Protein AF-A0A1B8FJ58-F1 (afdb_monomer)

Solvent-accessible surface area (backbone atoms only — not comparable to full-atom values): 12664 Å² total; per-residue (Å²): 122,71,49,75,50,71,27,61,63,2,31,26,41,34,39,29,69,43,98,87,72,47,76,48,73,50,77,47,78,44,74,66,89,90,60,58,64,62,56,53,52,49,53,58,21,51,76,58,39,68,69,37,33,51,50,51,53,41,61,72,46,57,89,54,52,94,64,42,70,62,52,46,58,52,52,72,77,45,90,79,76,81,88,80,83,86,53,64,43,82,61,99,62,52,64,58,93,92,46,73,49,58,27,59,81,31,52,22,27,39,90,60,75,44,42,66,59,48,26,52,52,40,52,51,41,39,55,36,26,36,58,76,29,67,96,36,63,68,59,6,53,51,47,26,48,67,65,44,50,64,54,50,65,58,55,53,61,71,62,72,64,57,52,56,70,62,28,26,56,39,68,66,51,46,51,53,51,52,50,51,51,52,49,46,63,72,64,41,51,62,61,52,46,45,74,76,41,42,74,76,73,63,66,68,84,68,76,84,73,81,88,65,90,75,88,128

Sequence (216 aa):
MGHAYSAVGGRFIAAGSDPSGLTRVVLMGLNPPGDHSASVSFCDAMKKGDDGLKQFVASHYEGAGWKTGEIMGRMFDSTDFYANEIVQVKTPSLCNGRFILVGDAGYAAGFTGAGTTLAITGAYLLAGEINKHAGDLEAGIRGYEEQMRPMISKLQKAPPLIRTILAPQTAWGLWVRNRIFAFVAWSRILEFAQKHFASAFASSDKFGLPEYEWVA

Nearest PDB structures (foldseek):
  5tuk-assembly1_A  TM=7.352E-01  e=3.591E-09  uncultured bacterium
  5tuk-assembly2_B  TM=7.567E-01  e=1.600E-08  uncultured bacterium
  5tul-assembly1_A  TM=7.234E-01  e=7.125E-08  uncultured bacterium
  6n04-assembly2_B  TM=6.622E-01  e=2.560E-04  Streptomyces sp. LC-6-2
  8h0m-assembly1_A  TM=5.040E-01  e=1.105E-02  Duganella sp. ZLP-XI

pLDDT: mean 85.62, std 11.33, range [41.62, 96.25]

Secondary structure (DSSP, 8-state):
--EEEEETTTEEEEEEE-TTSPEEEEEEE-PPTT--HHHHHHHHHHTTHHHHHHHHHHHHTTT--TTHHHHHHHHHH-SS-----------S-SEETTEE--THHHH--GGGS-HHHHHHHHHHHHHHHHHHTTT-HHHHHHHHHHHHHHHHHHHT---HHHHHHH--SSHHHHHHHHHHHHHHHHHTHHHHHHHHHHHHH-------PPP-----

Structure (mmCIF, N/CA/C/O backbone):
data_AF-A0A1B8FJ58-F1
#
_entry.id   AF-A0A1B8FJ58-F1
#
loop_
_atom_site.group_PDB
_atom_site.id
_atom_site.type_symbol
_atom_site.label_atom_id
_atom_site.label_alt_id
_atom_site.label_comp_id
_atom_site.label_asym_id
_atom_site.label_entity_id
_atom_site.label_seq_id
_atom_site.pdbx_PDB_ins_code
_atom_site.Cartn_x
_atom_site.Cartn_y
_atom_site.Cartn_z
_atom_site.occupancy
_atom_site.B_iso_or_equiv
_atom_site.auth_seq_id
_atom_site.auth_comp_id
_atom_site.auth_asym_id
_atom_site.auth_atom_id
_atom_site.pdbx_PDB_model_num
ATOM 1 N N . MET A 1 1 ? -25.218 0.911 3.270 1.00 59.19 1 MET A N 1
ATOM 2 C CA . MET A 1 1 ? -24.596 2.200 3.657 1.00 59.19 1 MET A CA 1
ATOM 3 C C . MET A 1 1 ? -23.319 1.878 4.421 1.00 59.19 1 MET A C 1
ATOM 5 O O . MET A 1 1 ? -23.366 0.980 5.250 1.00 59.19 1 MET A O 1
ATOM 9 N N . GLY A 1 2 ? -22.187 2.504 4.091 1.00 83.25 2 GLY A N 1
ATOM 10 C CA . GLY A 1 2 ? -20.919 2.266 4.791 1.00 83.25 2 GLY A CA 1
ATOM 11 C C . GLY A 1 2 ? -20.811 3.115 6.059 1.00 83.25 2 GLY A C 1
ATOM 12 O O . GLY A 1 2 ? -21.247 4.264 6.066 1.00 83.25 2 GLY A O 1
ATOM 13 N N . HIS A 1 3 ? -20.230 2.559 7.118 1.00 89.19 3 HIS A N 1
ATOM 14 C CA . HIS A 1 3 ? -19.946 3.252 8.373 1.00 89.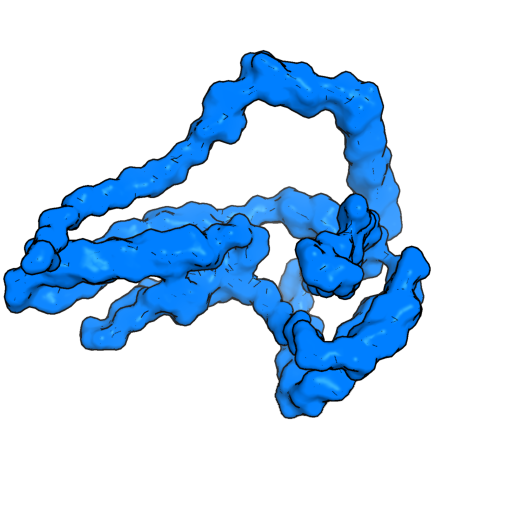19 3 HIS A CA 1
ATOM 15 C C . HIS A 1 3 ? -18.442 3.271 8.621 1.00 89.19 3 HIS A C 1
ATOM 17 O O . HIS A 1 3 ? -17.775 2.265 8.400 1.00 89.19 3 HIS A O 1
ATOM 23 N N . ALA A 1 4 ? -17.919 4.396 9.103 1.00 90.25 4 ALA A N 1
ATOM 24 C CA . ALA A 1 4 ? -16.518 4.545 9.473 1.00 90.25 4 ALA A CA 1
ATOM 25 C C . ALA A 1 4 ? -16.391 5.071 10.905 1.00 90.25 4 ALA A C 1
ATOM 27 O O . ALA A 1 4 ? -17.213 5.864 11.368 1.00 90.25 4 ALA A O 1
ATOM 28 N N . TYR A 1 5 ? -15.347 4.631 11.594 1.00 90.81 5 TYR A N 1
ATOM 29 C CA . TYR A 1 5 ? -15.051 4.955 12.975 1.00 90.81 5 TYR A CA 1
ATOM 30 C C . TYR A 1 5 ? -13.541 5.137 13.149 1.00 90.81 5 TYR A C 1
ATOM 32 O O . TYR A 1 5 ? -12.740 4.379 12.606 1.00 90.81 5 TYR A O 1
ATOM 40 N N . SER A 1 6 ? -13.142 6.163 13.899 1.00 91.25 6 SER A N 1
ATOM 41 C CA . SER A 1 6 ? -11.740 6.396 14.252 1.00 91.25 6 SER A CA 1
ATOM 42 C C . SER A 1 6 ? -11.596 6.384 15.766 1.00 91.25 6 SER A C 1
ATOM 44 O O . SER A 1 6 ? -12.344 7.078 16.457 1.00 91.25 6 SER A O 1
ATOM 46 N N . ALA A 1 7 ? -10.609 5.644 16.254 1.00 90.94 7 ALA A N 1
ATOM 47 C CA . ALA A 1 7 ? -10.230 5.565 17.653 1.00 90.94 7 ALA A CA 1
ATOM 48 C C . ALA A 1 7 ? -8.832 6.155 17.874 1.00 90.94 7 ALA A C 1
ATOM 50 O O . ALA A 1 7 ? -8.039 6.320 16.944 1.00 90.94 7 ALA A O 1
ATOM 51 N N . VAL A 1 8 ? -8.532 6.478 19.134 1.00 89.19 8 VAL A N 1
ATOM 52 C CA . VAL A 1 8 ? -7.201 6.945 19.552 1.00 89.19 8 VAL A CA 1
ATOM 53 C C . VAL A 1 8 ? -6.125 5.903 19.240 1.00 89.19 8 VAL A C 1
ATOM 55 O O . VAL A 1 8 ? -6.423 4.708 19.151 1.00 89.19 8 VAL A O 1
ATOM 58 N N . GLY A 1 9 ? -4.877 6.354 19.103 1.00 87.44 9 GLY A N 1
ATOM 59 C CA . GLY A 1 9 ? -3.758 5.510 18.670 1.00 87.44 9 GLY A CA 1
ATOM 60 C C . GLY A 1 9 ? -3.750 5.236 17.165 1.00 87.44 9 GLY A C 1
ATOM 61 O O . GLY A 1 9 ? -3.215 4.225 16.733 1.00 87.44 9 GLY A O 1
ATOM 62 N N . GLY A 1 10 ? -4.399 6.095 16.369 1.00 88.12 10 GLY A N 1
ATOM 63 C CA . GLY A 1 10 ? -4.351 6.011 14.912 1.00 88.12 10 GLY A CA 1
ATOM 64 C C . GLY A 1 10 ? -5.090 4.818 14.311 1.00 88.12 10 GLY A C 1
ATOM 65 O O . GLY A 1 10 ? -4.708 4.330 13.250 1.00 88.12 10 GLY A O 1
ATOM 66 N N . ARG A 1 11 ? -6.141 4.352 14.990 1.00 92.00 11 ARG A N 1
ATOM 67 C CA . ARG A 1 11 ? -6.931 3.186 14.592 1.00 92.00 11 ARG A CA 1
ATOM 68 C C . ARG A 1 11 ? -8.160 3.630 13.817 1.00 92.00 11 ARG A C 1
ATOM 70 O O . ARG A 1 11 ? -8.978 4.400 14.322 1.00 92.00 11 ARG A O 1
ATOM 77 N N . PHE A 1 12 ? -8.304 3.133 12.600 1.00 91.94 12 PHE A N 1
ATOM 78 C CA . PHE A 1 12 ? -9.434 3.411 11.729 1.00 91.94 12 PHE A CA 1
ATOM 79 C C . PHE A 1 12 ? -10.129 2.112 11.336 1.00 91.94 12 PHE A C 1
ATOM 81 O O . PHE A 1 12 ? -9.485 1.117 11.012 1.00 91.94 12 PHE A O 1
ATOM 88 N N . ILE A 1 13 ? -11.458 2.139 11.365 1.00 93.44 13 ILE A N 1
ATOM 89 C CA . ILE A 1 13 ? -12.310 0.998 11.061 1.00 93.44 13 ILE A CA 1
ATOM 90 C C . ILE A 1 13 ? -13.423 1.479 10.140 1.00 93.44 13 ILE A C 1
ATOM 92 O O . ILE A 1 13 ? -14.104 2.453 10.454 1.00 93.44 13 ILE A O 1
ATOM 96 N N . ALA A 1 14 ? -13.651 0.786 9.032 1.00 92.44 14 ALA A N 1
ATOM 97 C CA . ALA A 1 14 ? -14.823 0.992 8.195 1.00 92.44 14 ALA A CA 1
ATOM 98 C C . ALA A 1 14 ? -15.507 -0.338 7.899 1.00 92.44 14 ALA A C 1
ATOM 100 O O . ALA A 1 14 ? -14.831 -1.327 7.650 1.00 92.44 14 ALA A O 1
ATOM 101 N N . ALA A 1 15 ? -16.836 -0.361 7.902 1.00 93.06 15 ALA A N 1
ATOM 102 C CA . ALA A 1 15 ? -17.621 -1.516 7.487 1.00 93.06 15 ALA A CA 1
ATOM 103 C C . ALA A 1 15 ? -18.670 -1.103 6.456 1.00 93.06 15 ALA A C 1
ATOM 105 O O . ALA A 1 15 ? -19.313 -0.060 6.593 1.00 93.06 15 ALA A O 1
ATOM 106 N N . GLY A 1 16 ? -18.870 -1.929 5.437 1.00 91.69 16 GLY A N 1
ATOM 107 C CA . GLY A 1 16 ? -19.857 -1.690 4.393 1.00 91.69 16 GLY A CA 1
ATOM 108 C C . GLY A 1 16 ? -20.339 -2.984 3.757 1.00 91.69 16 GLY A C 1
ATOM 109 O O . GLY A 1 16 ? -19.684 -4.019 3.849 1.00 91.69 16 GLY A O 1
ATOM 110 N N . SER A 1 17 ? -21.505 -2.919 3.124 1.00 88.81 17 SER A N 1
ATOM 111 C CA . SER A 1 17 ? -22.060 -4.042 2.371 1.00 88.81 17 SER A CA 1
ATOM 112 C C . SER A 1 17 ? -21.370 -4.162 1.015 1.00 88.81 17 SER A C 1
ATOM 114 O O . SER A 1 17 ? -21.244 -3.175 0.292 1.00 88.81 17 SER A O 1
ATOM 116 N N . ASP A 1 18 ? -20.957 -5.374 0.681 1.00 84.38 18 ASP A N 1
ATOM 117 C CA . ASP A 1 18 ? -20.500 -5.782 -0.641 1.00 84.38 18 ASP A CA 1
ATOM 118 C C . ASP A 1 18 ? -21.706 -6.083 -1.551 1.00 84.38 18 ASP A C 1
ATOM 120 O O . ASP A 1 18 ? -22.759 -6.476 -1.037 1.00 84.38 18 ASP A O 1
ATOM 124 N N . PRO A 1 19 ? -21.592 -5.981 -2.890 1.00 83.50 19 PRO A N 1
ATOM 125 C CA . PRO A 1 19 ? -22.666 -6.380 -3.806 1.00 83.50 19 PRO A CA 1
ATOM 126 C C . PRO A 1 19 ? -23.089 -7.852 -3.674 1.00 83.50 19 PRO A C 1
ATOM 128 O O . PRO A 1 19 ? -24.205 -8.199 -4.043 1.00 83.50 19 PRO A O 1
ATOM 131 N N . SER A 1 20 ? -22.226 -8.705 -3.113 1.00 85.25 20 SER A N 1
ATOM 132 C CA . SER A 1 20 ? -22.524 -10.104 -2.777 1.00 85.25 20 SER A CA 1
ATOM 133 C C . SER A 1 20 ? -23.417 -10.280 -1.535 1.00 85.25 20 SER A C 1
ATOM 135 O O . SER A 1 20 ? -23.805 -11.399 -1.213 1.00 85.25 20 SER A O 1
ATOM 137 N N . GLY A 1 21 ? -23.737 -9.198 -0.815 1.00 83.38 21 GLY A N 1
ATOM 138 C CA . GLY A 1 21 ? -24.499 -9.226 0.437 1.00 83.38 21 GLY A CA 1
ATOM 139 C C . GLY A 1 21 ? -23.648 -9.445 1.694 1.00 83.38 21 GLY A C 1
ATOM 140 O O . GLY A 1 21 ? -24.168 -9.347 2.806 1.00 83.38 21 GLY A O 1
ATOM 141 N N . LEU A 1 22 ? -22.342 -9.688 1.547 1.00 86.06 22 LEU A N 1
ATOM 142 C CA . LEU A 1 22 ? -21.407 -9.799 2.669 1.00 86.06 22 LEU A CA 1
ATOM 143 C C . LEU A 1 22 ? -21.066 -8.425 3.259 1.00 86.06 22 LEU A C 1
ATOM 145 O O . LEU A 1 22 ? -21.167 -7.393 2.599 1.00 86.06 22 LEU A O 1
ATOM 149 N N . THR A 1 23 ? -20.641 -8.398 4.522 1.00 90.12 23 THR A N 1
ATOM 150 C CA . THR A 1 23 ? -20.086 -7.184 5.137 1.00 90.12 23 THR A CA 1
ATOM 151 C C . THR A 1 23 ? -18.573 -7.215 5.008 1.00 90.12 23 THR A C 1
ATOM 153 O O . THR A 1 23 ? -17.932 -8.091 5.579 1.00 90.12 23 THR A O 1
ATOM 156 N N . ARG A 1 24 ? -18.001 -6.244 4.295 1.00 92.56 24 ARG A N 1
ATOM 157 C CA . ARG A 1 24 ? -16.553 -6.037 4.253 1.00 92.56 24 ARG A CA 1
ATOM 158 C C . ARG A 1 24 ? -16.144 -5.055 5.324 1.00 92.56 24 ARG A C 1
ATOM 160 O O . ARG A 1 24 ? -16.804 -4.032 5.525 1.00 92.56 24 ARG A O 1
ATOM 167 N N . VAL A 1 25 ? -15.031 -5.362 5.974 1.00 93.81 25 VAL A N 1
ATOM 168 C CA . VAL A 1 25 ? -14.427 -4.502 6.979 1.00 93.81 25 VAL A CA 1
ATOM 169 C C . VAL A 1 25 ? -13.023 -4.132 6.536 1.00 93.81 25 VAL A C 1
ATOM 171 O O . VAL A 1 25 ? -12.247 -4.986 6.124 1.00 93.81 25 VAL A O 1
ATOM 174 N N . VAL A 1 26 ? -12.704 -2.848 6.636 1.00 93.62 26 VAL A N 1
ATOM 175 C CA . VAL A 1 26 ? -11.361 -2.315 6.439 1.00 93.62 26 VAL A CA 1
ATOM 176 C C . VAL A 1 26 ? -10.851 -1.829 7.785 1.00 93.62 26 VAL A C 1
ATOM 178 O O . VAL A 1 26 ? -11.495 -1.009 8.443 1.00 93.62 26 VAL A O 1
ATOM 181 N N . LEU A 1 27 ? -9.687 -2.335 8.173 1.00 93.38 27 LEU A N 1
ATOM 182 C CA . LEU A 1 27 ? -8.941 -1.913 9.350 1.00 93.38 27 LEU A CA 1
ATOM 183 C C . LEU A 1 27 ? -7.667 -1.225 8.885 1.00 93.38 27 LEU A C 1
ATOM 185 O O . LEU A 1 27 ? -6.996 -1.693 7.968 1.00 93.38 27 LEU A O 1
ATOM 189 N N . MET A 1 28 ? -7.323 -0.114 9.518 1.00 91.06 28 MET A N 1
ATOM 190 C CA . MET A 1 28 ? -6.130 0.647 9.186 1.00 91.06 28 MET A CA 1
ATOM 191 C C . MET A 1 28 ? -5.513 1.233 10.452 1.00 91.06 28 MET A C 1
ATOM 193 O O . MET A 1 28 ? -6.115 2.075 11.117 1.00 91.06 28 MET A O 1
ATOM 197 N N . GLY A 1 29 ? -4.314 0.757 10.782 1.00 89.38 29 GLY A N 1
ATOM 198 C CA . GLY A 1 29 ? -3.496 1.274 11.875 1.00 89.38 29 GLY A CA 1
ATOM 199 C C . GLY A 1 29 ? -2.399 2.178 11.325 1.00 89.38 29 GLY A C 1
ATOM 200 O O . GLY A 1 29 ? -1.659 1.788 10.424 1.00 89.38 29 GLY A O 1
ATOM 201 N N . LEU A 1 30 ? -2.300 3.394 11.850 1.00 85.81 30 LEU A N 1
ATOM 202 C CA . LEU A 1 30 ? -1.256 4.354 11.502 1.00 85.81 30 LEU A CA 1
ATOM 203 C C . LEU A 1 30 ? -0.479 4.703 12.768 1.00 85.81 30 LEU A C 1
ATOM 205 O O . LEU A 1 30 ? -1.002 5.363 13.664 1.00 85.81 30 LEU A O 1
ATOM 209 N N . ASN A 1 31 ? 0.776 4.268 12.815 1.00 82.75 31 ASN A N 1
ATOM 210 C CA . ASN A 1 31 ? 1.665 4.528 13.941 1.00 82.75 31 ASN A CA 1
ATOM 211 C C . ASN A 1 31 ? 2.273 5.941 13.864 1.00 82.75 31 ASN A C 1
ATOM 213 O O . ASN A 1 31 ? 2.326 6.539 12.778 1.00 82.75 31 ASN A O 1
ATOM 217 N N . PRO A 1 32 ? 2.743 6.492 14.997 1.00 77.06 32 PRO A N 1
ATOM 218 C CA . PRO A 1 32 ? 3.474 7.750 15.012 1.00 77.06 32 PRO A CA 1
ATOM 219 C C . PRO A 1 32 ? 4.691 7.731 14.067 1.00 77.06 32 PRO A C 1
ATOM 221 O O . PRO A 1 32 ? 5.337 6.694 13.900 1.00 77.06 32 PRO A O 1
ATOM 224 N N . PRO A 1 33 ? 5.050 8.872 13.452 1.00 70.81 33 PRO A N 1
ATOM 225 C CA . PRO A 1 33 ? 6.241 8.956 12.614 1.00 70.81 33 PRO A CA 1
ATOM 226 C C . PRO A 1 33 ? 7.504 8.534 13.375 1.00 70.81 33 PRO A C 1
ATOM 228 O O . PRO A 1 33 ? 7.721 8.972 14.501 1.00 70.81 33 PRO A O 1
ATOM 231 N N . GLY A 1 34 ? 8.356 7.729 12.737 1.00 70.69 34 GLY A N 1
ATOM 232 C CA . GLY A 1 34 ? 9.635 7.286 13.304 1.00 70.69 34 GLY A CA 1
ATOM 233 C C . GLY A 1 34 ? 9.552 6.029 14.173 1.00 70.69 34 GLY A C 1
ATOM 234 O O . GLY A 1 34 ? 10.592 5.430 14.447 1.00 70.69 34 GLY A O 1
ATOM 235 N N . ASP A 1 35 ? 8.351 5.573 14.533 1.00 75.69 35 ASP A N 1
ATOM 236 C CA . ASP A 1 35 ?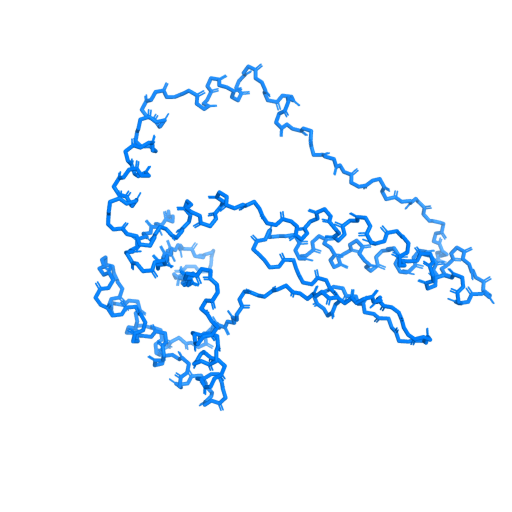 8.167 4.306 15.235 1.00 75.69 35 ASP A CA 1
ATOM 237 C C . ASP A 1 35 ? 8.174 3.123 14.254 1.00 75.69 35 ASP A C 1
ATOM 239 O O . ASP A 1 35 ? 7.176 2.807 13.606 1.00 75.69 35 ASP A O 1
ATOM 243 N N . HIS A 1 36 ? 9.330 2.470 14.142 1.00 72.88 36 HIS A N 1
ATOM 244 C CA . HIS A 1 36 ? 9.512 1.284 13.301 1.00 72.88 36 HIS A CA 1
ATOM 245 C C . HIS A 1 36 ? 9.200 -0.023 14.051 1.00 72.88 36 HIS A C 1
ATOM 247 O O . HIS A 1 36 ? 9.112 -1.080 13.428 1.00 72.88 36 HIS A O 1
ATOM 253 N N . SER A 1 37 ? 9.018 0.025 15.377 1.00 79.12 37 SER A N 1
ATOM 254 C CA . SER A 1 37 ? 8.809 -1.173 16.204 1.00 79.12 37 SER A CA 1
ATOM 255 C C . SER A 1 37 ? 7.488 -1.876 15.882 1.00 79.12 37 SER A C 1
ATOM 257 O O . SER A 1 37 ? 7.400 -3.107 15.903 1.00 79.12 37 SER A O 1
ATOM 259 N N . ALA A 1 38 ? 6.479 -1.094 15.496 1.00 77.50 38 ALA A N 1
ATOM 260 C CA . ALA A 1 38 ? 5.182 -1.600 15.087 1.00 77.50 38 ALA A CA 1
ATOM 261 C C . ALA A 1 38 ? 5.244 -2.375 13.759 1.00 77.50 38 ALA A C 1
ATOM 263 O O . ALA A 1 38 ? 4.623 -3.431 13.653 1.00 77.50 38 ALA A O 1
ATOM 264 N N . SER A 1 39 ? 6.038 -1.911 12.786 1.00 81.94 39 SER A N 1
ATOM 265 C CA . SER A 1 39 ? 6.284 -2.642 11.532 1.00 81.94 39 SER A CA 1
ATOM 266 C C . SER A 1 39 ? 7.000 -3.966 11.774 1.00 81.94 39 SER A C 1
ATOM 268 O O . SER A 1 39 ? 6.594 -4.992 11.240 1.00 81.94 39 SER A O 1
ATOM 270 N N . VAL A 1 40 ? 8.014 -3.979 12.648 1.00 87.31 40 VAL A N 1
ATOM 271 C CA . VAL A 1 40 ? 8.712 -5.222 13.022 1.00 87.31 40 VAL A CA 1
ATOM 272 C C . VA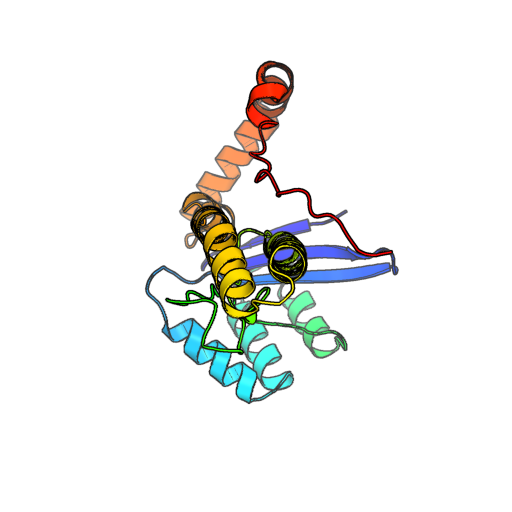L A 1 40 ? 7.744 -6.211 13.670 1.00 87.31 40 VAL A C 1
ATOM 274 O O . VAL A 1 40 ? 7.684 -7.369 13.265 1.00 87.31 40 VAL A O 1
ATOM 277 N N . SER A 1 41 ? 6.930 -5.742 14.617 1.00 90.00 41 SER A N 1
ATOM 278 C CA . SER A 1 41 ? 5.956 -6.588 15.313 1.00 90.00 41 SER A CA 1
ATOM 279 C C . SER A 1 41 ? 4.896 -7.152 14.359 1.00 90.00 41 SER A C 1
ATOM 281 O O . SER A 1 41 ? 4.517 -8.317 14.480 1.00 90.00 41 SER A O 1
ATOM 283 N N . PHE A 1 42 ? 4.451 -6.352 13.384 1.00 91.44 42 PHE A N 1
ATOM 284 C CA . PHE A 1 42 ? 3.529 -6.790 12.338 1.00 91.44 42 PHE A CA 1
ATOM 285 C C . PHE A 1 42 ? 4.178 -7.825 11.410 1.00 91.44 42 PHE A C 1
ATOM 287 O O . PHE A 1 42 ? 3.607 -8.892 11.204 1.00 91.44 42 PHE A O 1
ATOM 294 N N . CYS A 1 43 ? 5.395 -7.570 10.920 1.00 91.50 43 CYS A N 1
ATOM 295 C CA . CYS A 1 43 ? 6.179 -8.529 10.137 1.00 91.50 43 CYS A CA 1
ATOM 296 C C . CYS A 1 43 ? 6.356 -9.865 10.876 1.00 91.50 43 CYS A C 1
ATOM 298 O O . CYS A 1 43 ? 6.220 -10.937 10.287 1.00 91.50 43 CYS A O 1
ATOM 300 N N . ASP A 1 44 ? 6.657 -9.825 12.173 1.00 93.31 44 ASP A N 1
ATOM 301 C CA . ASP A 1 44 ? 6.824 -11.032 12.980 1.00 93.31 44 ASP A CA 1
ATOM 302 C C . ASP A 1 44 ? 5.503 -11.775 13.202 1.00 93.31 44 ASP A C 1
ATOM 304 O O . ASP A 1 44 ? 5.503 -13.004 13.281 1.00 93.31 44 ASP A O 1
ATOM 308 N N . ALA A 1 45 ? 4.374 -11.064 13.253 1.00 93.81 45 ALA A N 1
ATOM 309 C CA . ALA A 1 45 ? 3.050 -11.676 13.235 1.00 93.81 45 ALA A CA 1
ATOM 310 C C . ALA A 1 45 ? 2.733 -12.313 11.872 1.00 93.81 45 ALA A C 1
ATOM 312 O O . ALA A 1 45 ? 2.270 -13.449 11.841 1.00 93.81 45 ALA A O 1
ATOM 313 N N . MET A 1 46 ? 3.063 -11.652 10.754 1.00 93.62 46 MET A N 1
ATOM 314 C CA . MET A 1 46 ? 2.897 -12.214 9.405 1.00 93.62 46 MET A CA 1
ATOM 315 C C . MET A 1 46 ? 3.674 -13.524 9.225 1.00 93.62 46 MET A C 1
ATOM 317 O O . MET A 1 46 ? 3.155 -14.475 8.646 1.00 93.62 46 MET A O 1
ATOM 321 N N . LYS A 1 47 ? 4.901 -13.620 9.760 1.00 94.25 47 LYS A N 1
ATOM 322 C CA . LYS A 1 47 ? 5.710 -14.857 9.715 1.00 94.25 47 LYS A CA 1
ATOM 323 C C . LYS A 1 47 ? 5.064 -16.035 10.452 1.00 94.25 47 LYS A C 1
ATOM 325 O O . LYS A 1 47 ? 5.423 -17.178 10.184 1.00 94.25 47 LYS A O 1
ATOM 330 N N . LYS A 1 48 ? 4.137 -15.774 11.380 1.00 94.00 48 LYS A N 1
ATOM 331 C CA . LYS A 1 48 ? 3.380 -16.801 12.117 1.00 94.00 48 LYS A CA 1
ATOM 332 C C . LYS A 1 48 ? 2.133 -17.279 11.360 1.00 94.00 48 LYS A C 1
ATOM 334 O O . LYS A 1 48 ? 1.407 -18.115 11.888 1.00 94.00 48 LYS A O 1
ATOM 339 N N . GLY A 1 49 ? 1.892 -16.774 10.148 1.00 93.19 49 GLY A N 1
ATOM 340 C CA . GLY A 1 49 ? 0.713 -17.090 9.344 1.00 93.19 49 GLY A CA 1
ATOM 341 C C . GLY A 1 49 ? -0.544 -16.349 9.802 1.00 93.19 49 GLY A C 1
ATOM 342 O O . GLY A 1 49 ? -0.500 -15.484 10.682 1.00 93.19 49 GLY A O 1
ATOM 343 N N . ASP A 1 50 ? -1.673 -16.702 9.190 1.00 93.31 50 ASP A N 1
ATOM 344 C CA . ASP A 1 50 ? -2.935 -15.973 9.344 1.00 93.31 50 ASP A CA 1
ATOM 345 C C . ASP A 1 50 ? -3.420 -15.909 10.792 1.00 93.31 50 ASP A C 1
ATOM 347 O O . ASP A 1 50 ? -3.833 -14.843 11.235 1.00 93.31 50 ASP A O 1
ATOM 351 N N . ASP A 1 51 ? -3.319 -16.994 11.562 1.00 93.19 51 ASP A N 1
ATOM 352 C CA . ASP A 1 51 ? -3.769 -17.010 12.960 1.00 93.19 51 ASP A CA 1
ATOM 353 C C . ASP A 1 51 ? -2.959 -16.044 13.833 1.00 93.19 51 ASP A C 1
ATOM 355 O O . ASP A 1 51 ? -3.516 -15.286 14.632 1.00 93.19 51 ASP A O 1
ATOM 359 N N . GLY A 1 52 ? -1.635 -16.014 13.643 1.00 94.19 52 GLY A N 1
ATOM 360 C CA . GLY A 1 52 ? -0.756 -15.082 14.345 1.00 94.19 52 GLY A CA 1
ATOM 361 C C . GLY A 1 52 ? -1.039 -13.628 13.967 1.00 94.19 52 GLY A C 1
ATOM 362 O O . GLY A 1 52 ? -1.039 -12.749 14.834 1.00 94.19 52 GLY A O 1
ATOM 363 N N . LEU A 1 53 ? -1.330 -13.378 12.690 1.00 95.00 53 LEU A N 1
ATOM 364 C CA . LEU A 1 53 ? -1.656 -12.049 12.185 1.00 95.00 53 LEU A CA 1
ATOM 365 C C . LEU A 1 53 ? -3.042 -11.576 12.645 1.00 95.00 53 LEU A C 1
ATOM 367 O O . LEU A 1 53 ? -3.175 -10.443 13.107 1.00 95.00 53 LEU A O 1
ATOM 371 N N . LYS A 1 54 ? -4.053 -12.449 12.611 1.00 95.62 54 LYS A N 1
ATOM 372 C CA . LYS A 1 54 ? -5.393 -12.204 13.165 1.00 95.62 54 LYS A CA 1
ATOM 373 C C . LYS A 1 54 ? -5.310 -11.880 14.657 1.00 95.62 54 LYS A C 1
ATOM 375 O O . LYS A 1 54 ? -5.907 -10.898 15.096 1.00 95.62 54 LYS A O 1
ATOM 380 N N . GLN A 1 55 ? -4.509 -12.624 15.424 1.00 95.75 55 GLN A N 1
ATOM 381 C CA . GLN A 1 55 ? -4.290 -12.347 16.846 1.00 95.75 55 GLN A CA 1
ATOM 382 C C . GLN A 1 55 ? -3.633 -10.980 17.072 1.00 95.75 55 GLN A C 1
ATOM 384 O O . GLN A 1 55 ? -4.076 -10.220 17.933 1.00 95.75 55 GLN A O 1
ATOM 389 N N . PHE A 1 56 ? -2.608 -10.638 16.285 1.00 94.88 56 PHE A N 1
ATOM 390 C CA . PHE A 1 56 ? -1.952 -9.332 16.360 1.00 94.88 56 PHE A CA 1
ATOM 391 C C . PHE A 1 56 ? -2.933 -8.184 16.086 1.00 94.88 56 PHE A C 1
ATOM 393 O O . PHE A 1 56 ? -2.988 -7.216 16.847 1.00 94.88 56 PHE A O 1
ATOM 400 N N . VAL A 1 57 ? -3.743 -8.308 15.030 1.00 94.69 57 VAL A N 1
ATOM 401 C CA . VAL A 1 57 ? -4.774 -7.320 14.687 1.00 94.69 57 VAL A CA 1
ATOM 402 C C . VAL A 1 57 ? -5.805 -7.211 15.813 1.00 94.69 57 VAL A C 1
ATOM 404 O O . VAL A 1 57 ? -6.098 -6.100 16.253 1.00 94.69 57 VAL A O 1
ATOM 407 N N . ALA A 1 58 ? -6.298 -8.333 16.345 1.00 95.12 58 ALA A N 1
ATOM 408 C CA . ALA A 1 58 ? -7.261 -8.337 17.444 1.00 95.12 58 ALA A CA 1
ATOM 409 C C . ALA A 1 58 ? -6.740 -7.597 18.683 1.00 95.12 58 ALA A C 1
ATOM 411 O O . ALA A 1 58 ? -7.442 -6.742 19.226 1.00 95.12 58 ALA A O 1
ATOM 412 N N . SER A 1 59 ? -5.490 -7.851 19.076 1.00 94.12 59 SER A N 1
ATOM 413 C CA . SER A 1 59 ? -4.843 -7.158 20.193 1.00 94.12 59 SER A CA 1
ATOM 414 C C . SER A 1 59 ? -4.646 -5.663 19.926 1.00 94.12 59 SER A C 1
ATOM 416 O O . SER A 1 59 ? -4.888 -4.843 20.807 1.00 94.12 59 SER A O 1
ATOM 418 N N . HIS A 1 60 ? -4.269 -5.266 18.707 1.00 92.31 60 HIS A N 1
ATOM 419 C CA . HIS A 1 60 ? -4.112 -3.848 18.361 1.00 92.31 60 HIS A CA 1
ATOM 420 C C . HIS A 1 60 ? -5.439 -3.066 18.460 1.00 92.31 60 HIS A C 1
ATOM 422 O O . HIS A 1 60 ? -5.483 -1.894 18.852 1.00 92.31 60 HIS A O 1
ATOM 428 N N . TYR A 1 61 ? -6.546 -3.722 18.123 1.00 94.00 61 TYR A N 1
ATOM 429 C CA . TYR A 1 61 ? -7.883 -3.134 18.108 1.00 94.00 61 TYR A CA 1
ATOM 430 C C . TYR A 1 61 ? -8.661 -3.305 19.422 1.00 94.00 61 TYR A C 1
ATOM 432 O O . TYR A 1 61 ? -9.791 -2.819 19.544 1.00 94.00 61 TYR A O 1
ATOM 440 N N . GLU A 1 62 ? -8.055 -3.910 20.440 1.00 93.31 62 GLU A N 1
ATOM 441 C CA . GLU A 1 62 ? -8.663 -4.053 21.756 1.00 93.31 62 GLU A CA 1
ATOM 442 C C . GLU A 1 62 ? -9.010 -2.683 22.368 1.00 93.31 62 GLU A C 1
ATOM 444 O O . GLU A 1 62 ? -8.276 -1.692 22.254 1.00 93.31 62 GLU A O 1
ATOM 449 N N . GLY A 1 63 ? -10.205 -2.591 22.957 1.00 91.88 63 GLY A N 1
ATOM 450 C CA . GLY A 1 63 ? -10.701 -1.357 23.571 1.00 91.88 63 GLY A CA 1
ATOM 451 C C . GLY A 1 63 ? -10.901 -0.180 22.606 1.00 91.88 63 GLY A C 1
ATOM 452 O O . GLY A 1 63 ? -11.135 0.935 23.067 1.00 91.88 63 GLY A O 1
ATOM 453 N N . ALA A 1 64 ? -10.829 -0.379 21.281 1.00 91.69 64 ALA A N 1
ATOM 454 C CA . ALA A 1 64 ? -11.004 0.716 20.322 1.00 91.69 64 ALA A CA 1
ATOM 455 C C . ALA A 1 64 ? -12.428 1.304 20.338 1.00 91.69 64 ALA A C 1
ATOM 457 O O . ALA A 1 64 ? -12.601 2.456 19.959 1.00 91.69 64 ALA A O 1
ATOM 458 N N . GLY A 1 65 ? -13.434 0.554 20.806 1.00 92.19 65 GLY A N 1
ATOM 459 C CA . GLY A 1 65 ? -14.835 0.986 20.884 1.00 92.19 65 GLY A CA 1
ATOM 460 C C . GLY A 1 65 ? -15.672 0.562 19.672 1.00 92.19 65 GLY A C 1
ATOM 461 O O . GLY A 1 65 ? -15.276 -0.314 18.904 1.00 92.19 65 GLY A O 1
ATOM 462 N N . TRP A 1 66 ? -16.853 1.165 19.499 1.00 93.75 66 TRP A N 1
ATOM 463 C CA . TRP A 1 66 ? -17.803 0.835 18.423 1.00 93.75 66 TRP A CA 1
ATOM 464 C C . TRP A 1 66 ? -18.110 -0.679 18.344 1.00 93.75 66 TRP A C 1
ATOM 466 O O . TRP A 1 66 ? -18.419 -1.293 19.360 1.00 93.75 66 TRP A O 1
ATOM 476 N N . LYS A 1 67 ? -18.044 -1.286 17.154 1.00 93.00 67 LYS A N 1
ATOM 477 C CA . LYS A 1 67 ? -18.302 -2.710 16.890 1.00 93.00 67 LYS A CA 1
ATOM 478 C C . LYS A 1 67 ? -17.030 -3.558 16.864 1.00 93.00 67 LYS A C 1
ATOM 480 O O . LYS A 1 67 ? -17.050 -4.681 16.374 1.00 93.00 67 LYS A O 1
ATOM 485 N N . THR A 1 68 ? -15.917 -3.031 17.366 1.00 93.44 68 THR A N 1
ATOM 486 C CA . THR A 1 68 ? -14.603 -3.657 17.181 1.00 93.44 68 THR A CA 1
ATOM 487 C C . THR A 1 68 ? -14.535 -5.070 17.755 1.00 93.44 68 THR A C 1
ATOM 489 O O . THR A 1 68 ? -14.021 -5.951 17.082 1.00 93.44 68 THR A O 1
ATOM 492 N N . GLY A 1 69 ? -15.125 -5.325 18.929 1.00 92.75 69 GLY A N 1
ATOM 493 C CA . GLY A 1 69 ? -15.166 -6.675 19.508 1.00 92.75 69 GLY A CA 1
ATOM 494 C C . GLY A 1 69 ? -15.907 -7.692 18.631 1.00 92.75 69 GLY A C 1
ATOM 495 O O . GLY A 1 69 ? -15.402 -8.786 18.402 1.00 92.75 69 GLY A O 1
ATOM 496 N N . GLU A 1 70 ? -17.062 -7.313 18.069 1.00 93.00 70 GLU A N 1
ATOM 497 C CA . GLU A 1 70 ? -17.818 -8.164 17.134 1.00 93.00 70 GLU A CA 1
ATOM 498 C C . GLU A 1 70 ? -17.022 -8.414 15.845 1.00 93.00 70 GLU A C 1
ATOM 500 O O . GLU A 1 70 ? -16.960 -9.540 15.357 1.00 93.00 70 GLU A O 1
ATOM 505 N N . ILE A 1 71 ? -16.388 -7.367 15.309 1.00 94.75 71 ILE A N 1
ATOM 506 C CA . ILE A 1 71 ? -15.565 -7.450 14.100 1.00 94.75 71 ILE A CA 1
ATOM 507 C C . ILE A 1 71 ? -14.367 -8.376 14.324 1.00 94.75 71 ILE A C 1
ATOM 509 O O . ILE A 1 71 ? -14.126 -9.240 13.488 1.00 94.75 71 ILE A O 1
ATOM 513 N N . MET A 1 72 ? -13.636 -8.223 15.435 1.00 95.00 72 MET A N 1
ATOM 514 C CA . MET A 1 72 ? -12.491 -9.083 15.747 1.00 95.00 72 MET A CA 1
ATOM 515 C C . MET A 1 72 ? -12.930 -10.537 15.929 1.00 95.00 72 MET A C 1
ATOM 517 O O . MET A 1 72 ? -12.257 -11.426 15.427 1.00 95.00 72 MET A O 1
ATOM 521 N N . GLY A 1 73 ? -14.080 -10.783 16.570 1.00 93.44 73 GLY A N 1
ATOM 522 C CA . GLY A 1 73 ? -14.648 -12.129 16.681 1.00 93.44 73 GLY A CA 1
ATOM 523 C C . GLY A 1 73 ? -14.908 -12.762 15.312 1.00 93.44 73 GLY A C 1
ATOM 524 O O . GLY A 1 73 ? -14.404 -13.842 15.027 1.00 93.44 73 GLY A O 1
ATOM 525 N N . ARG A 1 74 ? -15.611 -12.051 14.419 1.00 94.00 74 ARG A N 1
ATOM 526 C CA . ARG A 1 74 ? -15.914 -12.540 13.060 1.00 94.00 74 ARG A CA 1
ATOM 527 C C . ARG A 1 74 ? -14.690 -12.632 12.144 1.00 94.00 74 ARG A C 1
ATOM 529 O O . ARG A 1 74 ? -14.713 -13.380 11.174 1.00 94.00 74 ARG A O 1
ATOM 536 N N . MET A 1 75 ? -13.634 -11.868 12.419 1.00 95.38 75 MET A N 1
ATOM 537 C CA . MET A 1 75 ? -12.382 -11.917 11.660 1.00 95.38 75 MET A CA 1
ATOM 538 C C . MET A 1 75 ? -11.706 -13.289 11.775 1.00 95.38 75 MET A C 1
ATOM 540 O O . MET A 1 75 ? -11.112 -13.749 10.801 1.00 95.38 75 MET A O 1
ATOM 544 N N . PHE A 1 76 ? -11.814 -13.961 12.926 1.00 94.38 76 PHE A N 1
ATOM 545 C CA . PHE A 1 76 ? -11.266 -15.309 13.085 1.00 94.38 76 PHE A CA 1
ATOM 546 C C . PHE A 1 76 ? -11.951 -16.318 12.157 1.00 94.38 76 PHE A C 1
ATOM 548 O O . PHE A 1 76 ? -11.249 -17.097 11.515 1.00 94.38 76 PHE A O 1
ATOM 555 N N . ASP A 1 77 ? -13.267 -16.196 11.971 1.00 92.00 77 ASP A N 1
ATOM 556 C CA . ASP A 1 77 ? -14.072 -17.067 11.102 1.00 92.00 77 ASP A CA 1
ATOM 557 C C . ASP A 1 77 ? -14.017 -16.692 9.606 1.00 92.00 77 ASP A C 1
ATOM 559 O O . ASP A 1 77 ? -14.521 -17.431 8.758 1.00 92.00 77 ASP A O 1
ATOM 563 N N . SER A 1 78 ? -13.434 -15.540 9.251 1.00 91.81 78 SER A N 1
ATOM 564 C CA . SER A 1 78 ? -13.319 -15.097 7.855 1.00 91.81 78 SER A CA 1
ATOM 565 C C . SER A 1 78 ? -12.318 -15.959 7.079 1.00 91.81 78 SER A C 1
ATOM 567 O O . SER A 1 78 ? -11.189 -16.207 7.525 1.00 91.81 78 SER A O 1
ATOM 569 N N . THR A 1 79 ? -12.749 -16.377 5.887 1.00 90.06 79 THR A N 1
ATOM 570 C CA . THR A 1 79 ? -11.977 -17.163 4.914 1.00 90.06 79 THR A CA 1
ATOM 571 C C . THR A 1 79 ? -11.194 -16.300 3.922 1.00 90.06 79 THR A C 1
ATOM 573 O O . THR A 1 79 ? -10.407 -16.828 3.144 1.00 90.06 79 THR A O 1
ATOM 576 N N . ASP A 1 80 ? -11.408 -14.986 3.938 1.00 91.31 80 ASP A N 1
ATOM 577 C CA . ASP A 1 80 ? -10.853 -13.997 3.009 1.00 91.31 80 ASP A CA 1
ATOM 578 C C . ASP A 1 80 ? -10.034 -12.910 3.727 1.00 91.31 80 ASP A C 1
ATOM 580 O O . ASP A 1 80 ? -9.864 -11.797 3.224 1.00 91.31 80 ASP A O 1
ATOM 584 N N . PHE A 1 81 ? -9.521 -13.227 4.920 1.00 94.06 81 PHE A N 1
ATOM 585 C CA . PHE A 1 81 ? -8.683 -12.320 5.692 1.00 94.06 81 PHE A CA 1
ATOM 586 C C . PHE A 1 81 ? -7.416 -11.941 4.913 1.00 94.06 81 PHE A C 1
ATOM 588 O O . PHE A 1 81 ? -6.670 -12.795 4.440 1.00 94.06 81 PHE A O 1
ATOM 595 N N . TYR A 1 82 ? -7.151 -10.639 4.826 1.00 92.88 82 TYR A N 1
ATOM 596 C CA . TYR A 1 82 ? -5.939 -10.097 4.228 1.00 92.88 82 TYR A CA 1
ATOM 597 C C . TYR A 1 82 ? -5.460 -8.897 5.037 1.00 92.88 82 TYR A C 1
ATOM 599 O O . TYR A 1 82 ? -6.229 -7.978 5.329 1.00 92.88 82 TYR A O 1
ATOM 607 N N . ALA A 1 83 ? -4.171 -8.881 5.362 1.00 93.06 83 ALA A N 1
ATOM 608 C CA . ALA A 1 83 ? -3.520 -7.750 6.000 1.00 93.06 83 ALA A CA 1
ATOM 609 C C . ALA A 1 83 ? -2.095 -7.600 5.464 1.00 93.06 83 ALA A C 1
ATOM 611 O O . ALA A 1 83 ? -1.386 -8.582 5.256 1.00 93.06 83 ALA A O 1
ATOM 612 N N . ASN A 1 84 ? -1.680 -6.354 5.247 1.00 90.88 84 ASN A N 1
ATOM 613 C CA . ASN A 1 84 ? -0.338 -6.018 4.793 1.00 90.88 84 ASN A CA 1
ATOM 614 C C . ASN A 1 84 ? 0.067 -4.631 5.309 1.00 90.88 84 ASN A C 1
ATOM 616 O O . ASN A 1 84 ? -0.786 -3.814 5.667 1.00 90.88 84 ASN A O 1
ATOM 620 N N . GLU A 1 85 ? 1.367 -4.354 5.319 1.00 89.06 85 GLU A N 1
ATOM 621 C CA . GLU A 1 85 ? 1.884 -3.036 5.663 1.00 89.06 85 GLU A CA 1
ATOM 622 C C . GLU A 1 85 ? 1.643 -2.029 4.538 1.00 89.06 85 GLU A C 1
ATOM 624 O O . GLU A 1 85 ? 1.737 -2.334 3.347 1.00 89.06 85 GLU A O 1
ATOM 629 N N . ILE A 1 86 ? 1.392 -0.777 4.920 1.00 85.19 86 ILE A N 1
ATOM 630 C CA . ILE A 1 86 ? 1.313 0.331 3.970 1.00 85.19 86 ILE A CA 1
ATOM 631 C C . ILE A 1 86 ? 2.717 0.907 3.799 1.00 85.19 86 ILE A C 1
ATOM 633 O O . ILE A 1 86 ? 3.135 1.799 4.540 1.00 85.19 86 ILE A O 1
ATOM 637 N N . VAL A 1 87 ? 3.438 0.405 2.800 1.00 85.31 87 VAL A N 1
ATOM 638 C CA . VAL A 1 87 ? 4.812 0.820 2.492 1.00 85.31 87 VAL A CA 1
ATOM 639 C C . VAL A 1 87 ? 4.912 1.531 1.145 1.00 85.31 87 VAL A C 1
ATOM 641 O O . VAL A 1 87 ? 4.021 1.458 0.299 1.00 85.31 87 VAL A O 1
ATOM 644 N N . GLN A 1 88 ? 6.015 2.253 0.957 1.00 87.31 88 GLN A N 1
ATOM 645 C CA . GLN A 1 88 ? 6.409 2.807 -0.335 1.00 87.31 88 GLN A CA 1
ATOM 646 C C . GLN A 1 88 ? 7.727 2.177 -0.762 1.00 87.31 88 GLN A C 1
ATOM 648 O O . GLN A 1 88 ? 8.695 2.210 -0.001 1.00 87.31 88 GLN A O 1
ATOM 653 N N . VAL A 1 89 ? 7.783 1.660 -1.987 1.00 89.94 89 VAL A N 1
ATOM 654 C CA . VAL A 1 89 ? 9.031 1.162 -2.572 1.00 89.94 89 VAL A CA 1
ATOM 655 C C . VAL A 1 89 ? 9.761 2.339 -3.210 1.00 89.94 89 VAL A C 1
ATOM 657 O O . VAL A 1 89 ? 9.216 3.019 -4.078 1.00 89.94 89 VAL A O 1
ATOM 660 N N . LYS A 1 90 ? 10.981 2.613 -2.743 1.00 89.25 90 LYS A N 1
ATOM 661 C CA . LYS A 1 90 ? 11.835 3.695 -3.245 1.00 89.25 90 LYS A CA 1
ATOM 662 C C . LYS A 1 90 ? 13.144 3.103 -3.731 1.00 89.25 90 LYS A C 1
ATOM 664 O O . LYS A 1 90 ? 14.012 2.788 -2.920 1.00 89.25 90 LYS A O 1
ATOM 669 N N . THR A 1 91 ? 13.279 2.952 -5.041 1.00 90.38 91 THR A N 1
ATOM 670 C CA . THR A 1 91 ? 14.502 2.427 -5.647 1.00 90.38 91 THR A CA 1
ATOM 671 C C . THR A 1 91 ? 15.337 3.552 -6.262 1.00 90.38 91 THR A C 1
ATOM 673 O O . THR A 1 91 ? 14.791 4.538 -6.766 1.00 90.38 91 THR A O 1
ATOM 676 N N . PRO A 1 92 ? 16.677 3.441 -6.228 1.00 90.12 92 PRO A N 1
ATOM 677 C CA . PRO A 1 92 ? 17.545 4.406 -6.889 1.00 90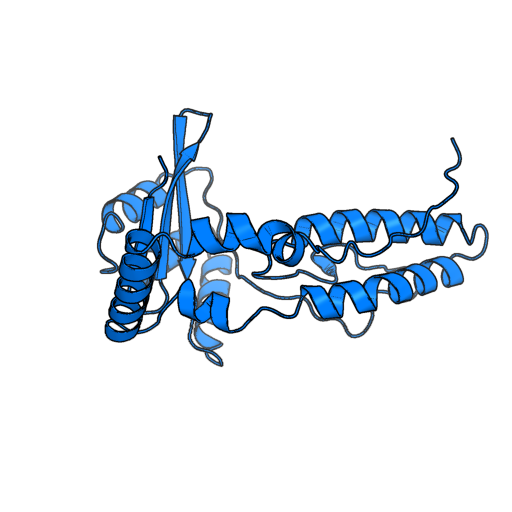.12 92 PRO A CA 1
ATOM 678 C C . PRO A 1 92 ? 17.479 4.292 -8.413 1.00 90.12 92 PRO A C 1
ATOM 680 O O . PRO A 1 92 ? 17.704 5.300 -9.069 1.00 90.12 92 PRO A O 1
ATOM 683 N N . SER A 1 93 ? 17.157 3.112 -8.956 1.00 91.88 93 SER A N 1
ATOM 684 C CA . SER A 1 93 ? 16.977 2.805 -10.382 1.00 91.88 93 SER A CA 1
ATOM 685 C C . SER A 1 93 ? 15.791 1.851 -10.552 1.00 91.88 93 SER A C 1
ATOM 687 O O . SER A 1 93 ? 15.534 1.036 -9.658 1.00 91.88 93 SER A O 1
ATOM 689 N N . LEU A 1 94 ? 15.068 1.940 -11.669 1.00 94.50 94 LEU A N 1
ATOM 690 C CA . LEU A 1 94 ? 14.027 0.962 -12.021 1.00 94.50 94 LEU A CA 1
ATOM 691 C C . LEU A 1 94 ? 14.580 -0.182 -12.862 1.00 94.50 94 LEU A C 1
ATOM 693 O O . LEU A 1 94 ? 13.956 -1.241 -12.938 1.00 94.50 94 LEU A O 1
ATOM 697 N N . CYS A 1 95 ? 15.743 0.035 -13.469 1.00 94.12 95 CYS A N 1
ATOM 698 C CA . CYS A 1 95 ? 16.321 -0.879 -14.429 1.00 94.12 95 CYS A CA 1
ATOM 699 C C . CYS A 1 95 ? 17.741 -1.277 -14.016 1.00 94.12 95 CYS A C 1
ATOM 701 O O . CYS A 1 95 ? 18.522 -0.463 -13.514 1.00 94.12 95 CYS A O 1
ATOM 703 N N . ASN A 1 96 ? 18.083 -2.543 -14.247 1.00 93.50 96 ASN A N 1
ATOM 704 C CA . ASN A 1 96 ? 19.441 -3.060 -14.143 1.00 93.50 96 ASN A CA 1
ATOM 705 C C . ASN A 1 96 ? 19.687 -4.072 -15.270 1.00 93.50 96 ASN A C 1
ATOM 707 O O . ASN A 1 96 ? 19.249 -5.224 -15.200 1.00 93.50 96 ASN A O 1
ATOM 711 N N . GLY A 1 97 ? 20.350 -3.627 -16.340 1.00 90.19 97 GLY A N 1
ATOM 712 C CA . GLY A 1 97 ? 20.505 -4.414 -17.560 1.00 90.19 97 GLY A CA 1
ATOM 713 C C . GLY A 1 97 ? 19.142 -4.790 -18.142 1.00 90.19 97 GLY A C 1
ATOM 714 O O . GLY A 1 97 ? 18.371 -3.923 -18.536 1.00 90.19 97 GLY A O 1
ATOM 715 N N . ARG A 1 98 ? 18.831 -6.091 -18.165 1.00 92.56 98 ARG A N 1
ATOM 716 C CA . ARG A 1 98 ? 17.564 -6.634 -18.692 1.00 92.56 98 ARG A CA 1
ATOM 717 C C . ARG A 1 98 ? 16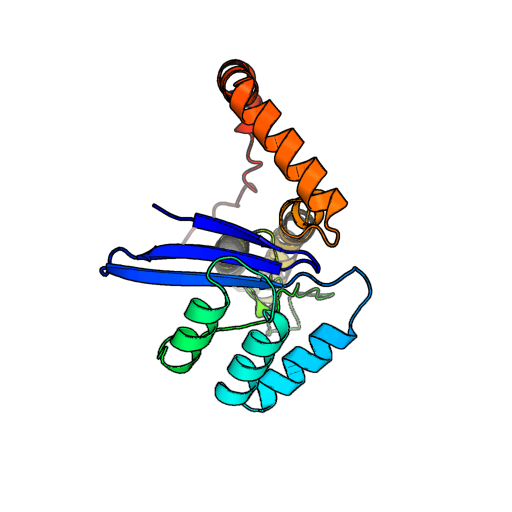.492 -6.867 -17.621 1.00 92.56 98 ARG A C 1
ATOM 719 O O . ARG A 1 98 ? 15.431 -7.395 -17.935 1.00 92.56 98 ARG A O 1
ATOM 726 N N . PHE A 1 99 ? 16.761 -6.494 -16.372 1.00 94.38 99 PHE A N 1
ATOM 727 C CA . PHE A 1 99 ? 15.798 -6.584 -15.278 1.00 94.38 99 PHE A CA 1
ATOM 728 C C . PHE A 1 99 ? 15.133 -5.226 -15.071 1.00 94.38 99 PHE A C 1
ATOM 730 O O . PHE A 1 99 ? 15.818 -4.238 -14.807 1.00 94.38 99 PHE A O 1
ATOM 737 N N . ILE A 1 100 ? 13.805 -5.185 -15.192 1.00 95.56 100 ILE A N 1
ATOM 738 C CA . ILE A 1 100 ? 13.003 -3.963 -15.076 1.00 95.56 100 ILE A CA 1
ATOM 739 C C . ILE A 1 100 ? 11.945 -4.154 -13.990 1.00 95.56 100 ILE A C 1
ATOM 741 O O . ILE A 1 100 ? 11.238 -5.162 -13.972 1.00 95.56 100 ILE A O 1
ATOM 745 N N . LEU A 1 101 ? 11.820 -3.175 -13.096 1.00 96.25 101 LEU A N 1
ATOM 746 C CA . LEU A 1 101 ? 10.771 -3.125 -12.083 1.00 96.25 101 LEU A CA 1
ATOM 747 C C . LEU A 1 101 ? 9.541 -2.385 -12.619 1.00 96.25 101 LEU A C 1
ATOM 749 O O . LEU A 1 101 ? 9.641 -1.265 -13.129 1.00 96.25 101 LEU A O 1
ATOM 753 N N . VAL A 1 102 ? 8.366 -2.997 -12.459 1.00 94.88 102 VAL A N 1
ATOM 754 C CA . VAL A 1 102 ? 7.074 -2.452 -12.900 1.00 94.88 102 VAL A CA 1
ATOM 755 C C . VAL A 1 102 ? 6.041 -2.603 -11.782 1.00 94.88 102 VAL A C 1
ATOM 757 O O . VAL A 1 102 ? 6.052 -3.586 -11.042 1.00 94.88 102 VAL A O 1
ATOM 760 N N . GLY A 1 103 ? 5.152 -1.619 -11.648 1.00 92.44 103 GLY A N 1
ATOM 761 C CA . GLY A 1 103 ? 4.123 -1.576 -10.613 1.00 92.44 103 GLY A CA 1
ATOM 762 C C . GLY A 1 103 ? 4.692 -1.488 -9.197 1.00 92.44 103 GLY A C 1
ATOM 763 O O . GLY A 1 103 ? 5.731 -0.866 -8.949 1.00 92.44 103 GLY A O 1
ATOM 764 N N . ASP A 1 104 ? 4.010 -2.141 -8.256 1.00 91.56 104 ASP A N 1
ATOM 765 C CA . ASP A 1 104 ? 4.362 -2.095 -6.834 1.00 91.56 104 ASP A CA 1
ATOM 766 C C . ASP A 1 104 ? 5.770 -2.643 -6.537 1.00 91.56 104 ASP A C 1
ATOM 768 O O . ASP A 1 104 ? 6.377 -2.240 -5.547 1.00 91.56 104 ASP A O 1
ATOM 772 N N . ALA A 1 105 ? 6.345 -3.465 -7.425 1.00 91.88 105 ALA A N 1
ATOM 773 C CA . ALA A 1 105 ? 7.719 -3.953 -7.295 1.00 91.88 105 ALA A CA 1
ATOM 774 C C . ALA A 1 105 ? 8.782 -2.841 -7.401 1.00 91.88 105 ALA A C 1
ATOM 776 O O . ALA A 1 105 ? 9.867 -2.983 -6.842 1.00 91.88 105 ALA A O 1
ATOM 777 N N . GLY A 1 106 ? 8.496 -1.748 -8.119 1.00 91.25 106 GLY A N 1
ATOM 778 C CA . GLY A 1 106 ? 9.426 -0.624 -8.292 1.00 91.25 106 GLY A CA 1
ATOM 779 C C . GLY A 1 106 ? 8.994 0.658 -7.590 1.00 91.25 106 GLY A C 1
ATOM 780 O O . GLY A 1 106 ? 9.835 1.435 -7.146 1.00 91.25 106 GLY A O 1
ATOM 781 N N . TYR A 1 107 ? 7.686 0.897 -7.499 1.00 90.00 107 TYR A N 1
ATOM 782 C CA . TYR A 1 107 ? 7.150 2.197 -7.095 1.00 90.00 107 TYR A CA 1
ATOM 783 C C . TYR A 1 107 ? 5.788 2.101 -6.408 1.00 90.00 107 TYR A C 1
ATOM 785 O O . TYR A 1 107 ? 4.913 2.939 -6.642 1.00 90.00 107 TYR A O 1
ATOM 793 N N . ALA A 1 108 ? 5.616 1.130 -5.503 1.00 88.38 108 ALA A N 1
ATOM 794 C CA . ALA A 1 108 ? 4.437 1.080 -4.639 1.00 88.38 108 ALA A CA 1
ATOM 795 C C . ALA A 1 108 ? 4.172 2.459 -4.010 1.00 88.38 108 ALA A C 1
ATOM 797 O O . ALA A 1 108 ? 5.053 3.065 -3.387 1.00 88.38 108 ALA A O 1
ATOM 798 N N . ALA A 1 109 ? 2.968 2.988 -4.224 1.00 77.19 109 ALA A N 1
ATOM 799 C CA . ALA A 1 109 ? 2.645 4.382 -3.914 1.00 77.19 109 ALA A CA 1
ATOM 800 C C . ALA A 1 109 ? 2.224 4.602 -2.447 1.00 77.19 109 ALA A C 1
ATOM 802 O O . ALA A 1 109 ? 2.109 5.740 -1.976 1.00 77.19 109 ALA A O 1
ATOM 803 N N . GLY A 1 110 ? 2.035 3.514 -1.697 1.00 78.19 110 GLY A N 1
ATOM 804 C CA . GLY A 1 110 ? 1.545 3.530 -0.325 1.00 78.19 110 GLY A CA 1
ATOM 805 C C . GLY A 1 110 ? 0.120 4.080 -0.252 1.00 78.19 110 GLY A C 1
ATOM 806 O O . GLY A 1 110 ? -0.788 3.598 -0.921 1.00 78.19 110 GLY A O 1
ATOM 807 N N . PHE A 1 111 ? -0.075 5.121 0.558 1.00 68.88 111 PHE A N 1
ATOM 808 C CA . PHE A 1 111 ? -1.399 5.633 0.931 1.00 68.88 111 PHE A CA 1
ATOM 809 C C . PHE A 1 111 ? -2.158 6.394 -0.174 1.00 68.88 111 PHE A C 1
ATOM 811 O O . PHE A 1 111 ? -3.302 6.793 0.019 1.00 68.88 111 PHE A O 1
ATOM 818 N N . THR A 1 112 ? -1.545 6.672 -1.324 1.00 67.62 112 THR A N 1
ATOM 819 C CA . THR A 1 112 ? -2.125 7.615 -2.298 1.00 67.62 112 THR A CA 1
ATOM 820 C C . THR A 1 112 ? -3.225 7.017 -3.175 1.00 67.62 112 THR A C 1
ATOM 822 O O . THR A 1 112 ? -3.854 7.752 -3.930 1.00 67.62 112 THR A O 1
ATOM 825 N N . GLY A 1 113 ? -3.464 5.700 -3.102 1.00 68.25 113 GLY A N 1
ATOM 826 C CA . GLY A 1 113 ? -4.432 5.004 -3.961 1.00 68.25 113 GLY A CA 1
ATOM 827 C C . GLY A 1 113 ? -4.032 4.971 -5.443 1.00 68.25 113 GLY A C 1
ATOM 828 O O . GLY A 1 113 ? -4.797 4.503 -6.278 1.00 68.25 113 GLY A O 1
ATOM 829 N N . ALA A 1 114 ? -2.828 5.446 -5.780 1.00 73.56 114 ALA A N 1
ATOM 830 C CA . ALA A 1 114 ? -2.335 5.566 -7.150 1.00 73.56 114 ALA A CA 1
ATOM 831 C C . ALA A 1 114 ? -1.639 4.298 -7.677 1.00 73.56 114 ALA A C 1
ATOM 833 O O . ALA A 1 114 ? -1.138 4.319 -8.798 1.00 73.56 114 ALA A O 1
ATOM 834 N N . GLY A 1 115 ? -1.583 3.212 -6.894 1.00 80.19 115 GLY A N 1
ATOM 835 C CA . GLY A 1 115 ? -0.842 1.990 -7.240 1.00 80.19 115 GLY A CA 1
ATOM 836 C C . GLY A 1 115 ? -1.296 1.373 -8.564 1.00 80.19 115 GLY A C 1
ATOM 837 O O . GLY A 1 115 ? -0.485 1.194 -9.467 1.00 80.19 115 GLY A O 1
ATOM 838 N N . THR A 1 116 ? -2.603 1.153 -8.737 1.00 84.44 116 THR A N 1
ATOM 839 C CA . THR A 1 116 ? -3.161 0.599 -9.984 1.00 84.44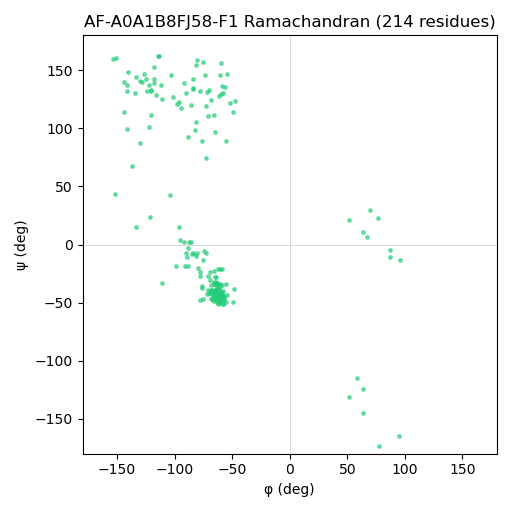 116 THR A CA 1
ATOM 840 C C . THR A 1 116 ? -2.897 1.508 -11.182 1.00 84.44 116 THR A C 1
ATOM 842 O O . THR A 1 116 ? -2.467 1.032 -12.229 1.00 84.44 116 THR A O 1
ATOM 845 N N . THR A 1 117 ? -3.092 2.821 -11.026 1.00 85.31 117 THR A N 1
ATOM 846 C CA . THR A 1 117 ? -2.806 3.800 -12.084 1.00 85.31 117 THR A CA 1
ATOM 847 C C . THR A 1 117 ? -1.335 3.759 -12.488 1.00 85.31 117 THR A C 1
ATOM 849 O O . THR A 1 117 ? -1.032 3.689 -13.672 1.00 85.31 117 THR A O 1
ATOM 852 N N . LEU A 1 118 ? -0.415 3.749 -11.520 1.00 87.38 118 LEU A N 1
ATOM 853 C CA . LEU A 1 118 ? 1.022 3.657 -11.775 1.00 87.38 118 LEU A CA 1
ATOM 854 C C . LEU A 1 118 ? 1.418 2.330 -12.421 1.00 87.38 118 LEU A C 1
ATOM 856 O O . LEU A 1 118 ? 2.265 2.332 -13.306 1.00 87.38 118 LEU A O 1
ATOM 860 N N . ALA A 1 119 ? 0.816 1.214 -12.009 1.00 90.69 119 ALA A N 1
ATOM 861 C CA . ALA A 1 119 ? 1.095 -0.094 -12.589 1.00 90.69 119 ALA A CA 1
ATOM 862 C C . ALA A 1 119 ? 0.677 -0.160 -14.066 1.00 90.69 119 ALA A C 1
ATOM 864 O O . ALA A 1 119 ? 1.464 -0.598 -14.903 1.00 90.69 119 ALA A O 1
ATOM 865 N N . ILE A 1 120 ? -0.523 0.331 -14.397 1.00 91.69 120 ILE A N 1
ATOM 866 C CA . ILE A 1 120 ? -1.019 0.374 -15.780 1.00 91.69 120 ILE A CA 1
ATOM 867 C C . ILE A 1 120 ? -0.172 1.330 -16.624 1.00 91.69 120 ILE A C 1
ATOM 869 O O . ILE A 1 120 ? 0.296 0.953 -17.696 1.00 91.69 120 ILE A O 1
ATOM 873 N N . THR A 1 121 ? 0.075 2.545 -16.127 1.00 91.31 121 THR A N 1
ATOM 874 C CA . THR A 1 121 ? 0.921 3.531 -16.810 1.00 91.31 121 THR A CA 1
ATOM 875 C C . THR A 1 121 ? 2.333 3.000 -17.037 1.00 91.31 121 THR A C 1
ATOM 877 O O . THR A 1 121 ? 2.880 3.152 -18.124 1.00 91.31 121 THR A O 1
ATOM 880 N N . GLY A 1 122 ? 2.915 2.337 -16.039 1.00 93.50 122 GLY A N 1
ATOM 881 C CA . GLY A 1 122 ? 4.241 1.748 -16.147 1.00 93.50 122 GLY A CA 1
ATOM 882 C C . GLY A 1 122 ? 4.311 0.630 -17.182 1.00 93.50 122 GLY A C 1
ATOM 883 O O . GLY A 1 122 ? 5.243 0.605 -17.980 1.00 93.50 122 GLY A O 1
ATOM 884 N N . ALA A 1 123 ? 3.311 -0.254 -17.225 1.00 95.00 123 ALA A N 1
ATOM 885 C CA . ALA A 1 123 ? 3.230 -1.294 -18.249 1.00 95.00 123 ALA A CA 1
ATOM 886 C C . ALA A 1 123 ? 3.104 -0.697 -19.662 1.00 95.00 123 ALA A C 1
ATOM 888 O O . ALA A 1 123 ? 3.808 -1.129 -20.574 1.00 95.00 123 ALA A O 1
ATOM 889 N N . TYR A 1 124 ? 2.259 0.327 -19.825 1.00 94.94 124 TYR A N 1
ATOM 890 C CA . TYR A 1 124 ? 2.081 1.046 -21.088 1.00 94.94 124 TYR A CA 1
ATOM 891 C C . TYR A 1 124 ? 3.382 1.704 -21.567 1.00 94.94 124 TYR A C 1
ATOM 893 O O . TYR A 1 124 ? 3.799 1.490 -22.703 1.00 94.94 124 TYR A O 1
ATOM 901 N N . LEU A 1 125 ? 4.052 2.459 -20.690 1.00 95.12 125 LEU A N 1
ATOM 902 C CA . LEU A 1 125 ? 5.306 3.141 -21.013 1.00 95.12 125 LEU A CA 1
ATOM 903 C C . LEU A 1 125 ? 6.432 2.153 -21.312 1.00 95.12 125 LEU A C 1
ATOM 905 O O . LEU A 1 125 ? 7.187 2.367 -22.252 1.00 95.12 125 LEU A O 1
ATOM 909 N N . LEU A 1 126 ? 6.539 1.058 -20.554 1.00 95.81 126 LEU A N 1
ATOM 910 C CA . LEU A 1 126 ? 7.567 0.052 -20.806 1.00 95.81 126 LEU A CA 1
ATOM 911 C C . LEU A 1 126 ? 7.391 -0.586 -22.185 1.00 95.81 126 LEU A C 1
ATOM 913 O O . LEU A 1 126 ? 8.336 -0.636 -22.969 1.00 95.81 126 LEU A O 1
ATOM 917 N N . ALA A 1 127 ? 6.180 -1.055 -22.490 1.00 95.25 127 ALA A N 1
ATOM 918 C CA . ALA A 1 127 ? 5.892 -1.670 -23.779 1.00 95.25 127 ALA A CA 1
ATOM 919 C C . ALA A 1 127 ? 6.081 -0.671 -24.935 1.00 95.25 127 ALA A C 1
ATOM 921 O O . ALA A 1 127 ? 6.659 -1.016 -25.965 1.00 95.25 127 ALA A O 1
ATOM 922 N N . GLY A 1 128 ? 5.654 0.576 -24.738 1.00 95.25 128 GLY A N 1
ATOM 923 C CA . GLY A 1 128 ? 5.754 1.632 -25.735 1.00 95.25 128 GLY A CA 1
ATOM 924 C C . GLY A 1 128 ? 7.190 2.054 -26.032 1.00 95.25 128 GLY A C 1
ATOM 925 O O . GLY A 1 128 ? 7.574 2.142 -27.196 1.00 95.25 128 GLY A O 1
ATOM 926 N N . GLU A 1 129 ? 8.015 2.256 -25.003 1.00 95.75 129 GLU A N 1
ATOM 927 C CA . GLU A 1 129 ? 9.418 2.645 -25.182 1.00 95.75 129 GLU A CA 1
ATOM 928 C C . GLU A 1 129 ? 10.261 1.526 -25.798 1.00 95.75 129 GLU A C 1
ATOM 930 O O . GLU A 1 129 ? 11.128 1.815 -26.624 1.00 95.75 129 GLU A O 1
ATOM 935 N N . ILE A 1 130 ? 9.984 0.257 -25.469 1.00 94.56 130 ILE A N 1
ATOM 936 C CA . ILE A 1 130 ? 10.619 -0.893 -26.132 1.00 94.56 130 ILE A CA 1
ATOM 937 C C . ILE A 1 130 ? 10.256 -0.924 -27.619 1.00 94.56 130 ILE A C 1
ATOM 939 O O . ILE A 1 130 ? 11.126 -1.131 -28.461 1.00 94.56 130 ILE A O 1
ATOM 943 N N . ASN A 1 131 ? 8.984 -0.704 -27.949 1.00 94.44 131 ASN A N 1
ATOM 944 C CA . ASN A 1 131 ? 8.516 -0.738 -29.329 1.00 94.44 131 ASN A CA 1
ATOM 945 C C . ASN A 1 131 ? 9.031 0.455 -30.157 1.00 94.44 131 ASN A C 1
ATOM 947 O O . ASN A 1 131 ? 9.497 0.280 -31.279 1.00 94.44 131 ASN A O 1
ATOM 951 N N . LYS A 1 132 ? 9.033 1.662 -29.582 1.00 94.06 132 LYS A N 1
ATOM 952 C CA . LYS A 1 132 ? 9.589 2.877 -30.200 1.00 94.06 132 LYS A CA 1
ATOM 953 C C . LYS A 1 132 ? 11.076 2.741 -30.538 1.00 94.06 132 LYS A C 1
ATOM 955 O O . LYS A 1 132 ? 11.528 3.292 -31.537 1.00 94.06 132 LYS A O 1
ATOM 960 N N . HIS A 1 133 ? 11.826 2.013 -29.713 1.00 93.75 133 HIS A N 1
ATOM 961 C CA . HIS A 1 133 ? 13.247 1.734 -29.915 1.00 93.75 133 HIS A CA 1
ATOM 962 C C . HIS A 1 133 ? 13.465 0.302 -30.419 1.00 93.75 133 HIS A C 1
ATOM 964 O O . HIS A 1 133 ? 14.363 -0.401 -29.956 1.00 93.75 133 HIS A O 1
ATOM 970 N N . ALA A 1 134 ? 12.635 -0.158 -31.362 1.00 88.06 134 ALA A N 1
ATOM 971 C CA . ALA A 1 134 ? 12.771 -1.486 -31.947 1.00 88.06 134 ALA A CA 1
ATOM 972 C C . ALA A 1 134 ? 14.206 -1.721 -32.463 1.00 88.06 134 ALA A C 1
ATOM 974 O O . ALA A 1 134 ? 14.717 -0.980 -33.299 1.00 88.06 134 ALA A O 1
ATOM 975 N N . GLY A 1 135 ? 14.860 -2.765 -31.945 1.00 89.31 135 GLY A N 1
ATOM 976 C CA . GLY A 1 135 ? 16.260 -3.090 -32.249 1.00 89.31 135 GLY A CA 1
ATOM 977 C C . GLY A 1 135 ? 17.288 -2.562 -31.240 1.00 89.31 135 GLY A C 1
ATOM 978 O O . GLY A 1 135 ? 18.410 -3.059 -31.234 1.00 89.31 135 GLY A O 1
ATOM 979 N N . ASP A 1 136 ? 16.905 -1.653 -30.338 1.00 94.69 136 ASP A N 1
ATOM 980 C CA . ASP A 1 136 ? 17.732 -1.155 -29.230 1.00 94.69 136 ASP A CA 1
ATOM 981 C C . ASP A 1 136 ? 16.962 -1.223 -27.898 1.00 94.69 136 ASP A C 1
ATOM 983 O O . ASP A 1 136 ? 16.314 -0.276 -27.440 1.00 94.69 136 ASP A O 1
ATOM 987 N N . LEU A 1 137 ? 17.049 -2.387 -27.249 1.00 94.00 137 LEU A N 1
ATOM 988 C CA . LEU A 1 137 ? 16.391 -2.623 -25.965 1.00 94.00 137 LEU A CA 1
ATOM 989 C C . LEU A 1 137 ? 16.928 -1.705 -24.855 1.00 94.00 137 LEU A C 1
ATOM 991 O O . LEU A 1 137 ? 16.167 -1.325 -23.967 1.00 94.00 137 LEU A O 1
ATOM 995 N N . GLU A 1 138 ? 18.214 -1.350 -24.879 1.00 94.88 138 GLU A N 1
ATOM 996 C CA . GLU A 1 138 ? 18.800 -0.496 -23.841 1.00 94.88 138 GLU A CA 1
ATOM 997 C C . GLU A 1 138 ? 18.228 0.921 -23.913 1.00 94.88 138 GLU A C 1
ATOM 999 O O . GLU A 1 138 ? 17.902 1.507 -22.875 1.00 94.88 138 GLU A O 1
ATOM 1004 N N . ALA A 1 139 ? 18.032 1.449 -25.125 1.00 94.81 139 ALA A N 1
ATOM 1005 C CA . ALA A 1 139 ? 17.355 2.723 -25.323 1.00 94.81 139 ALA A CA 1
ATOM 1006 C C . ALA A 1 139 ? 15.894 2.685 -24.849 1.00 94.81 139 ALA A C 1
ATOM 1008 O O . ALA A 1 139 ? 15.474 3.603 -24.142 1.00 94.81 139 ALA A O 1
ATOM 1009 N N . GLY A 1 140 ? 15.149 1.614 -25.147 1.00 95.25 140 GLY A N 1
ATOM 1010 C CA . GLY A 1 140 ? 13.765 1.462 -24.682 1.00 95.25 140 GLY A CA 1
ATOM 1011 C C . GLY A 1 140 ? 13.640 1.384 -23.155 1.00 95.25 140 GLY A C 1
ATOM 1012 O O . GLY A 1 140 ? 12.802 2.055 -22.553 1.00 95.25 140 GLY A O 1
ATOM 1013 N N . ILE A 1 141 ? 14.520 0.628 -22.497 1.00 95.81 141 ILE A N 1
ATOM 1014 C CA . ILE A 1 141 ? 14.553 0.521 -21.029 1.00 95.81 141 ILE A CA 1
ATOM 1015 C C . ILE A 1 141 ? 14.887 1.874 -20.382 1.00 95.81 141 ILE A C 1
ATOM 1017 O O . ILE A 1 141 ? 14.239 2.278 -19.414 1.00 95.81 141 ILE A O 1
ATOM 1021 N N . ARG A 1 142 ? 15.869 2.604 -20.929 1.00 95.25 142 ARG A N 1
ATOM 1022 C CA . ARG A 1 142 ? 16.222 3.947 -20.448 1.00 95.25 142 ARG A CA 1
ATOM 1023 C C . ARG A 1 142 ? 15.063 4.930 -20.628 1.00 95.25 142 ARG A C 1
ATOM 1025 O O . ARG A 1 142 ? 14.750 5.662 -19.691 1.00 95.25 142 ARG A O 1
ATOM 1032 N N . GLY A 1 143 ? 14.393 4.897 -21.782 1.00 94.94 143 GLY A N 1
ATOM 1033 C CA . GLY A 1 143 ? 13.211 5.716 -22.054 1.00 94.94 143 GLY A CA 1
ATOM 1034 C C . GLY A 1 143 ? 12.095 5.482 -21.034 1.00 94.94 143 GLY A C 1
ATOM 1035 O O . GLY A 1 143 ? 11.540 6.439 -20.496 1.00 94.94 143 GLY A O 1
ATOM 1036 N N . TYR A 1 144 ? 11.819 4.219 -20.687 1.00 96.19 144 TYR A N 1
ATOM 1037 C CA . TYR A 1 144 ? 10.826 3.875 -19.662 1.00 96.19 144 TYR A CA 1
ATOM 1038 C C . TYR A 1 144 ? 11.145 4.533 -18.314 1.00 96.19 144 TYR A C 1
ATOM 1040 O O . TYR A 1 144 ? 10.276 5.146 -17.685 1.00 96.19 144 TYR A O 1
ATOM 1048 N N . GLU A 1 145 ? 12.398 4.434 -17.873 1.00 95.00 145 GLU A N 1
ATOM 1049 C CA . GLU A 1 145 ? 12.817 4.994 -16.593 1.00 95.00 145 GLU A CA 1
ATOM 1050 C C . GLU A 1 145 ? 12.726 6.527 -16.571 1.00 95.00 145 GLU A C 1
ATOM 1052 O O . GLU A 1 145 ? 12.240 7.104 -15.592 1.00 95.00 145 GLU A O 1
ATOM 1057 N N . GLU A 1 146 ? 13.136 7.188 -17.655 1.00 93.94 146 GLU A N 1
ATOM 1058 C CA . GLU A 1 146 ? 13.053 8.644 -17.811 1.00 93.94 146 GLU A CA 1
ATOM 1059 C C . GLU A 1 146 ? 11.606 9.152 -17.743 1.00 93.94 146 GLU A C 1
ATOM 1061 O O . GLU A 1 146 ? 11.337 10.142 -17.057 1.00 93.94 146 GLU A O 1
ATOM 1066 N N . GLN A 1 147 ? 10.663 8.448 -18.378 1.00 93.19 147 GLN A N 1
ATOM 1067 C CA . GLN A 1 147 ? 9.239 8.801 -18.343 1.00 93.19 147 GLN A CA 1
ATOM 1068 C C . GLN A 1 147 ? 8.605 8.539 -16.969 1.00 93.19 147 GLN A C 1
ATOM 10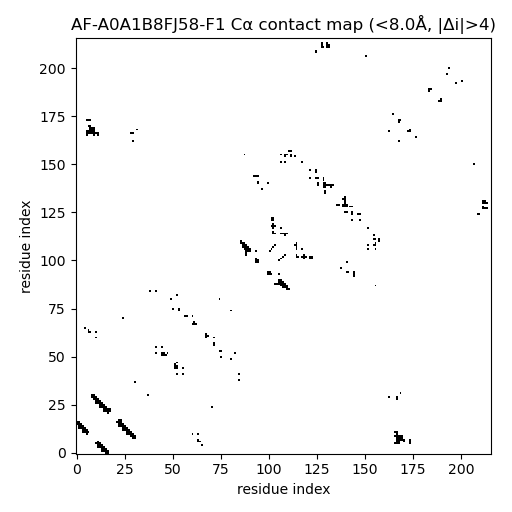70 O O . GLN A 1 147 ? 7.801 9.340 -16.486 1.00 93.19 147 GLN A O 1
ATOM 1075 N N . MET A 1 148 ? 8.975 7.444 -16.297 1.00 92.88 148 MET A N 1
ATOM 1076 C CA . MET A 1 148 ? 8.361 7.053 -15.023 1.00 92.88 148 MET A CA 1
ATOM 1077 C C . MET A 1 148 ? 8.839 7.874 -13.823 1.00 92.88 148 MET A C 1
ATOM 1079 O O . MET A 1 148 ? 8.037 8.197 -12.940 1.00 92.88 148 MET A O 1
ATOM 1083 N N . ARG A 1 149 ? 10.124 8.247 -13.761 1.00 91.12 149 ARG A N 1
ATOM 1084 C CA . ARG A 1 149 ? 10.704 8.994 -12.626 1.00 91.12 149 ARG A CA 1
ATOM 1085 C C . ARG A 1 149 ? 9.912 10.238 -12.190 1.00 91.12 149 ARG A C 1
ATOM 1087 O O . ARG A 1 149 ? 9.652 10.361 -10.985 1.00 91.12 149 ARG A O 1
ATOM 1094 N N . PRO A 1 150 ? 9.503 11.164 -13.081 1.00 89.25 150 PRO A N 1
ATOM 1095 C CA . PRO A 1 150 ? 8.730 12.334 -12.669 1.00 89.25 150 PRO A CA 1
ATOM 1096 C C . PRO A 1 150 ? 7.347 11.957 -12.121 1.00 89.25 150 PRO A C 1
ATOM 1098 O O . PRO A 1 150 ? 6.872 12.603 -11.182 1.00 89.25 150 PRO A O 1
ATOM 1101 N N . MET A 1 151 ? 6.716 10.902 -12.651 1.00 86.81 151 MET A N 1
ATOM 1102 C CA . MET A 1 151 ? 5.410 10.431 -12.178 1.00 86.81 151 MET A CA 1
ATOM 1103 C C . MET A 1 151 ? 5.504 9.849 -10.771 1.00 86.81 151 MET A C 1
ATOM 1105 O O . MET A 1 151 ? 4.743 10.240 -9.884 1.00 86.81 151 MET A O 1
ATOM 1109 N N . ILE A 1 152 ? 6.500 8.992 -10.539 1.00 88.56 152 ILE A N 1
ATOM 1110 C CA . ILE A 1 152 ? 6.771 8.374 -9.236 1.00 88.56 152 ILE A CA 1
ATOM 1111 C C . ILE A 1 152 ? 7.070 9.452 -8.189 1.00 88.56 152 ILE A C 1
ATOM 1113 O O . ILE A 1 152 ? 6.457 9.470 -7.122 1.00 88.56 152 ILE A O 1
ATOM 1117 N N . SER A 1 153 ? 7.949 10.407 -8.513 1.00 84.94 153 SER A N 1
ATOM 1118 C CA . SER A 1 153 ? 8.339 11.492 -7.600 1.00 84.94 153 SER A CA 1
ATOM 1119 C C . SER A 1 153 ? 7.161 12.375 -7.174 1.00 84.94 153 SER A C 1
ATOM 1121 O O . SER A 1 153 ? 7.119 12.855 -6.038 1.00 84.94 153 SER A O 1
ATOM 1123 N N . LYS A 1 154 ? 6.175 12.586 -8.055 1.00 82.31 154 LYS A N 1
ATOM 1124 C CA . LYS A 1 154 ? 4.948 13.323 -7.718 1.00 82.31 154 LYS A CA 1
ATOM 1125 C C . LYS A 1 154 ? 3.966 12.464 -6.915 1.00 82.31 154 LYS A C 1
ATOM 1127 O O . LYS A 1 154 ? 3.474 12.923 -5.889 1.00 82.31 154 LYS A O 1
ATOM 1132 N N . LEU A 1 155 ? 3.699 11.230 -7.345 1.00 78.38 155 LEU A N 1
ATOM 1133 C CA . LEU A 1 155 ? 2.644 10.380 -6.773 1.00 78.38 155 LEU A CA 1
ATOM 1134 C C . LEU A 1 155 ? 3.031 9.684 -5.461 1.00 78.38 155 LEU A C 1
ATOM 1136 O O . LEU A 1 155 ? 2.146 9.302 -4.698 1.00 78.38 155 LEU A O 1
ATOM 1140 N N . GLN A 1 156 ? 4.324 9.552 -5.153 1.00 77.38 156 GLN A N 1
ATOM 1141 C CA . GLN A 1 156 ? 4.786 9.048 -3.854 1.00 77.38 156 GLN A CA 1
ATOM 1142 C C . GLN A 1 156 ? 4.850 10.131 -2.763 1.00 77.38 156 GLN A C 1
ATOM 1144 O O . GLN A 1 156 ? 5.052 9.809 -1.587 1.00 77.38 156 GLN A O 1
ATOM 1149 N N . LYS A 1 157 ? 4.640 11.413 -3.092 1.00 76.75 157 LYS A N 1
ATOM 1150 C CA . LYS A 1 157 ? 4.528 12.482 -2.087 1.00 76.75 157 LYS A CA 1
ATOM 1151 C C . LYS A 1 157 ? 3.159 12.415 -1.413 1.00 76.75 157 LYS A C 1
ATOM 1153 O O . LYS A 1 157 ? 2.206 13.055 -1.840 1.00 76.75 157 LYS A O 1
ATOM 1158 N N . ALA A 1 158 ? 3.067 11.639 -0.337 1.00 64.62 158 ALA A N 1
ATOM 1159 C CA . ALA A 1 158 ? 1.867 11.594 0.488 1.00 64.62 158 ALA A CA 1
ATOM 1160 C C . ALA A 1 158 ? 1.681 12.933 1.237 1.00 64.62 158 ALA A C 1
ATOM 1162 O O . ALA A 1 158 ? 2.581 13.332 1.985 1.00 64.62 158 ALA A O 1
ATOM 1163 N N . PRO A 1 159 ? 0.533 13.623 1.097 1.00 65.69 159 PRO A N 1
ATOM 1164 C CA . PRO A 1 159 ? 0.248 14.829 1.864 1.00 65.69 159 PRO A CA 1
ATOM 1165 C C . PRO A 1 159 ? 0.221 14.519 3.372 1.00 65.69 159 PRO A C 1
ATOM 1167 O O . PRO A 1 159 ? -0.535 13.634 3.788 1.00 65.69 159 PRO A O 1
ATOM 1170 N N . PRO A 1 160 ? 0.969 15.255 4.219 1.00 66.38 160 PRO A N 1
ATOM 1171 C CA . PRO A 1 160 ? 0.985 15.034 5.670 1.00 66.38 160 PRO A CA 1
ATOM 1172 C C . PRO A 1 160 ? -0.415 15.092 6.298 1.00 66.38 160 PRO A C 1
ATOM 1174 O O . PRO A 1 160 ? -0.731 14.336 7.214 1.00 66.38 160 PRO A O 1
ATOM 1177 N N . LEU A 1 161 ? -1.275 15.946 5.736 1.00 68.62 161 LEU A N 1
ATOM 1178 C CA . LEU A 1 161 ? -2.630 16.203 6.211 1.00 68.62 161 LEU A CA 1
ATOM 1179 C C . LEU A 1 161 ? -3.540 14.964 6.159 1.00 68.62 161 LEU A C 1
ATOM 1181 O O . LEU A 1 161 ? -4.375 14.787 7.044 1.00 68.62 161 LEU A O 1
ATOM 1185 N N . ILE A 1 162 ? -3.362 14.082 5.167 1.00 69.50 162 ILE A N 1
ATOM 1186 C CA . ILE A 1 162 ? -4.192 12.877 5.013 1.00 69.50 162 ILE A CA 1
ATOM 1187 C C . ILE A 1 162 ? -4.020 11.945 6.218 1.00 69.50 162 ILE A C 1
ATOM 1189 O O . ILE A 1 162 ? -5.006 11.441 6.753 1.00 69.50 162 ILE A O 1
ATOM 1193 N N . ARG A 1 163 ? -2.784 11.781 6.707 1.00 68.19 163 ARG A N 1
ATOM 1194 C CA . ARG A 1 163 ? -2.489 10.953 7.887 1.00 68.19 163 ARG A CA 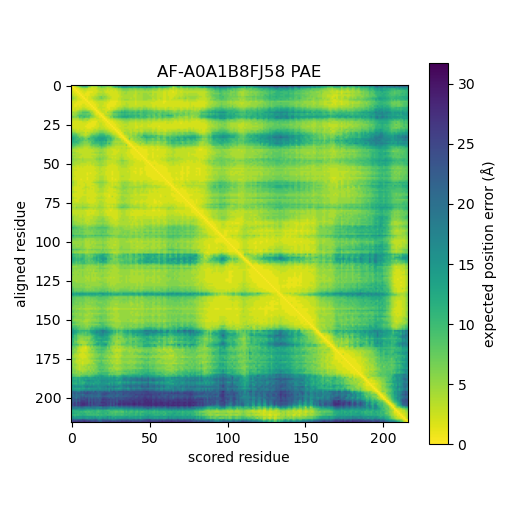1
ATOM 1195 C C . ARG A 1 163 ? -3.138 11.525 9.145 1.00 68.19 163 ARG A C 1
ATOM 1197 O O . ARG A 1 163 ? -3.768 10.787 9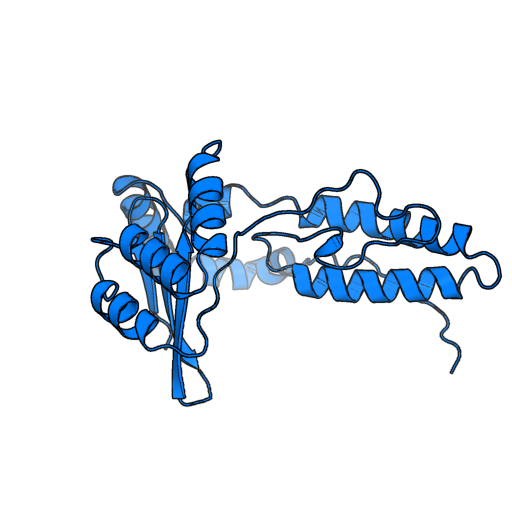.896 1.00 68.19 163 ARG A O 1
ATOM 1204 N N . THR A 1 164 ? -3.034 12.840 9.344 1.00 69.44 164 THR A N 1
ATOM 1205 C CA . THR A 1 164 ? -3.621 13.537 10.501 1.00 69.44 164 THR A CA 1
ATOM 1206 C C . THR A 1 164 ? -5.145 13.436 10.524 1.00 69.44 164 THR A C 1
ATOM 1208 O O . THR A 1 164 ? -5.738 13.299 11.592 1.00 69.44 164 THR A O 1
ATOM 1211 N N . ILE A 1 165 ? -5.785 13.483 9.353 1.00 72.38 165 ILE A N 1
ATOM 1212 C CA . ILE A 1 165 ? -7.240 13.377 9.238 1.00 72.38 165 ILE A CA 1
ATOM 1213 C C . ILE A 1 165 ? -7.712 11.935 9.439 1.00 72.38 165 ILE A C 1
ATOM 1215 O O . ILE A 1 165 ? -8.673 11.713 10.177 1.00 72.38 165 ILE A O 1
ATOM 1219 N N . LEU A 1 166 ? -7.070 10.956 8.800 1.00 67.88 166 LEU A N 1
ATOM 1220 C CA . LEU A 1 166 ? -7.540 9.567 8.825 1.00 67.88 166 LEU A CA 1
ATOM 1221 C C . LEU A 1 166 ? -7.244 8.864 10.147 1.00 67.88 166 LEU A C 1
ATOM 1223 O O . LEU A 1 166 ? -8.090 8.112 10.629 1.00 67.88 166 LEU A O 1
ATOM 1227 N N . ALA A 1 167 ? -6.107 9.170 10.770 1.00 69.62 167 ALA A N 1
ATOM 1228 C CA . ALA A 1 167 ? -5.663 8.510 11.991 1.00 69.62 167 ALA A CA 1
ATOM 1229 C C . ALA A 1 167 ? -5.098 9.489 13.029 1.00 69.62 167 ALA A C 1
ATOM 1231 O O . ALA A 1 167 ? -3.901 9.478 13.345 1.00 69.62 167 ALA A O 1
ATOM 1232 N N . PRO A 1 168 ? -5.959 10.347 13.596 1.00 79.62 168 PRO A N 1
ATOM 1233 C CA . PRO A 1 168 ? -5.596 11.142 14.757 1.00 79.62 168 PRO A CA 1
ATOM 1234 C C . PRO A 1 168 ? -5.164 10.235 15.918 1.00 79.62 168 PRO A C 1
ATOM 1236 O O . PRO A 1 168 ? -5.841 9.279 16.293 1.00 79.62 168 PRO A O 1
ATOM 1239 N N . GLN A 1 169 ? -4.017 10.562 16.504 1.00 84.06 169 GLN A N 1
ATOM 1240 C CA . GLN A 1 169 ? -3.407 9.766 17.570 1.00 84.06 169 GLN A CA 1
ATOM 1241 C C . GLN A 1 169 ? -4.077 10.002 18.931 1.00 84.06 169 GLN A C 1
ATOM 1243 O O . GLN A 1 169 ? -4.088 9.116 19.781 1.00 84.06 169 GLN A O 1
ATOM 1248 N N . THR A 1 170 ? -4.669 11.183 19.138 1.00 86.44 170 THR A N 1
ATOM 1249 C CA . THR A 1 170 ? -5.155 11.644 20.446 1.00 86.44 170 THR A CA 1
ATOM 1250 C C . THR A 1 170 ? -6.665 11.878 20.464 1.00 86.44 170 THR A C 1
ATOM 1252 O O . THR A 1 170 ? -7.275 12.222 19.448 1.00 86.44 170 THR A O 1
ATOM 1255 N N . ALA A 1 171 ? -7.276 11.749 21.649 1.00 87.56 171 ALA A N 1
ATOM 1256 C CA . ALA A 1 171 ? -8.706 12.007 21.847 1.00 87.56 171 ALA A CA 1
ATOM 1257 C C . ALA A 1 171 ? -9.078 13.461 21.517 1.00 87.56 171 ALA A C 1
ATOM 1259 O O . ALA A 1 171 ? -10.111 13.725 20.903 1.00 87.56 171 ALA A O 1
ATOM 1260 N N . TRP A 1 172 ? -8.201 14.405 21.868 1.00 87.44 172 TRP A N 1
ATOM 1261 C CA . TRP A 1 172 ? -8.372 15.815 21.529 1.00 87.44 172 TRP A CA 1
ATOM 1262 C C . TRP A 1 172 ? -8.314 16.052 20.014 1.00 87.44 172 TRP A C 1
ATOM 1264 O O . TRP A 1 172 ? -9.181 16.733 19.472 1.00 87.44 172 TRP A O 1
ATOM 1274 N N . GLY A 1 173 ? -7.364 15.427 19.306 1.00 84.75 173 GLY A N 1
ATOM 1275 C CA . GLY A 1 173 ? -7.276 15.518 17.846 1.00 84.75 173 GLY A CA 1
ATOM 1276 C C . GLY A 1 173 ? -8.525 14.972 17.147 1.00 84.75 173 GLY A C 1
ATOM 1277 O O . GLY A 1 173 ? -9.054 15.612 16.238 1.00 84.75 173 GLY A O 1
ATOM 1278 N N . LEU A 1 174 ? -9.051 13.835 17.620 1.00 85.88 174 LEU A N 1
ATOM 1279 C CA . LEU A 1 174 ? -10.332 13.278 17.164 1.00 85.88 174 LEU A CA 1
ATOM 1280 C C . LEU A 1 174 ? -11.493 14.252 17.379 1.00 85.88 174 LEU A C 1
ATOM 1282 O O . LEU A 1 174 ? -12.298 14.462 16.470 1.00 85.88 174 LEU A O 1
ATOM 1286 N N . TRP A 1 175 ? -11.574 14.856 18.565 1.00 88.38 175 TRP A N 1
ATOM 1287 C CA . TRP A 1 175 ? -12.618 15.819 18.898 1.00 88.38 175 TRP A CA 1
ATOM 1288 C C . TRP A 1 175 ? -12.561 17.052 17.987 1.00 88.38 175 TRP A C 1
ATOM 1290 O O . TRP A 1 175 ? -13.580 17.407 17.394 1.00 88.38 175 TRP A O 1
ATOM 1300 N N . VAL A 1 176 ? -11.378 17.656 17.802 1.00 87.88 176 VAL A N 1
ATOM 1301 C CA . VAL A 1 176 ? -11.190 18.829 16.928 1.00 87.88 176 VAL A CA 1
ATOM 1302 C C . VAL A 1 176 ? -11.575 18.497 15.488 1.00 87.88 176 VAL A C 1
ATOM 1304 O O . VAL A 1 176 ? -12.387 19.205 14.893 1.00 87.88 176 VAL A O 1
ATOM 1307 N N . ARG A 1 177 ? -11.060 17.387 14.941 1.00 87.75 177 ARG A N 1
ATOM 1308 C CA . ARG A 1 177 ? -11.382 16.926 13.581 1.00 87.75 177 ARG A CA 1
ATOM 1309 C C . ARG A 1 177 ? -12.889 16.771 13.389 1.00 87.75 177 ARG A C 1
ATOM 1311 O O . ARG A 1 177 ? -13.446 17.294 12.427 1.00 87.75 177 ARG A O 1
ATOM 1318 N N . ASN A 1 178 ? -13.555 16.078 14.312 1.00 88.50 178 ASN A N 1
ATOM 1319 C CA . ASN A 1 178 ? -14.991 15.827 14.217 1.00 88.50 178 ASN A CA 1
ATOM 1320 C C . ASN A 1 178 ? -15.805 17.129 14.334 1.00 88.50 178 ASN A C 1
ATOM 1322 O O . ASN A 1 178 ? -16.826 17.260 13.662 1.00 88.50 178 ASN A O 1
ATOM 1326 N N . ARG A 1 179 ? -15.353 18.114 15.125 1.00 89.88 179 ARG A N 1
ATOM 1327 C CA . ARG A 1 179 ? -15.981 19.445 15.198 1.00 89.88 179 ARG A CA 1
ATOM 1328 C C . ARG A 1 179 ? -15.819 20.239 13.906 1.00 89.88 179 ARG A C 1
ATOM 1330 O O . ARG A 1 179 ? -16.796 20.829 13.454 1.00 89.88 179 ARG A O 1
ATOM 1337 N N . ILE A 1 180 ? -14.639 20.203 13.287 1.00 87.44 180 ILE A N 1
ATOM 1338 C CA . ILE A 1 180 ? -14.403 20.827 11.978 1.00 87.44 180 ILE A CA 1
ATOM 1339 C C . ILE A 1 180 ? -15.306 20.185 10.922 1.00 87.44 180 ILE A C 1
ATOM 1341 O O . ILE A 1 180 ? -15.995 20.899 10.202 1.00 87.44 180 ILE A O 1
ATOM 1345 N N . PHE A 1 181 ? -15.376 18.852 10.862 1.00 86.75 181 PHE A N 1
ATOM 1346 C CA . PHE A 1 181 ? -16.260 18.161 9.919 1.00 86.75 181 PHE A CA 1
ATOM 1347 C C . PHE A 1 181 ? -17.736 18.463 10.153 1.00 86.75 181 PHE A C 1
ATOM 1349 O O . PHE A 1 181 ? -18.449 18.726 9.189 1.00 86.75 181 PHE A O 1
ATOM 1356 N N . ALA A 1 182 ? -18.188 18.494 11.409 1.00 87.50 182 ALA A N 1
ATOM 1357 C CA . ALA A 1 182 ? -19.557 18.883 11.730 1.00 87.50 182 ALA A CA 1
ATOM 1358 C C . ALA A 1 182 ? -19.856 20.314 11.261 1.00 87.50 182 ALA A C 1
ATOM 1360 O O . ALA A 1 182 ? -20.897 20.550 10.656 1.00 87.50 182 ALA A O 1
ATOM 1361 N N . PHE A 1 183 ? -18.931 21.253 11.477 1.00 89.75 183 PHE A N 1
ATOM 1362 C CA . PHE A 1 183 ? -19.081 22.634 11.028 1.00 89.75 183 PHE A CA 1
ATOM 1363 C C . PHE A 1 183 ? -19.091 22.760 9.497 1.00 89.75 183 PHE A C 1
ATOM 1365 O O . PHE A 1 183 ? -19.943 23.448 8.941 1.00 89.75 183 PHE A O 1
ATOM 1372 N N . VAL A 1 184 ? -18.183 22.079 8.794 1.00 86.62 184 VAL A N 1
ATOM 1373 C CA . VAL A 1 184 ? -18.116 22.083 7.322 1.00 86.62 184 VAL A CA 1
ATOM 1374 C C . VAL A 1 184 ? -19.377 21.468 6.708 1.00 86.62 184 VAL A C 1
ATOM 1376 O O . VAL A 1 184 ? -19.949 22.047 5.787 1.00 86.62 184 VAL A O 1
ATOM 1379 N N . ALA A 1 185 ? -19.842 20.334 7.237 1.00 84.81 185 ALA A N 1
ATOM 1380 C CA . ALA A 1 185 ? -21.073 19.691 6.782 1.00 84.81 185 ALA A CA 1
ATOM 1381 C C . ALA A 1 185 ? -22.303 20.569 7.054 1.00 84.81 185 ALA A C 1
ATOM 1383 O O . ALA A 1 185 ? -23.142 20.750 6.175 1.00 84.81 185 ALA A O 1
ATOM 1384 N N . TRP A 1 186 ? -22.385 21.165 8.246 1.00 88.88 186 TRP A N 1
ATOM 1385 C CA . TRP A 1 186 ? -23.479 22.061 8.618 1.00 88.88 186 TRP A CA 1
ATOM 1386 C C . TRP A 1 186 ? -23.503 23.343 7.775 1.00 88.88 186 TRP A C 1
ATOM 1388 O O . TRP A 1 186 ? -24.566 23.774 7.336 1.00 88.88 186 TRP A O 1
ATOM 1398 N N . SER A 1 187 ? -22.336 23.931 7.503 1.00 88.31 187 SER A N 1
ATOM 1399 C CA . SER A 1 187 ? -22.213 25.185 6.747 1.00 88.31 187 SER A CA 1
ATOM 1400 C C . SER A 1 187 ? -22.433 25.032 5.240 1.00 88.31 187 SER A C 1
ATOM 1402 O O . SER A 1 187 ? -22.570 26.043 4.555 1.00 88.31 187 SER A O 1
ATOM 1404 N N . ARG A 1 188 ? -22.438 23.799 4.702 1.00 85.12 188 ARG A N 1
ATOM 1405 C CA . ARG A 1 188 ? -22.516 23.495 3.254 1.00 85.12 188 ARG A CA 1
ATOM 1406 C C . ARG A 1 188 ? -21.485 24.254 2.407 1.00 85.12 188 ARG A C 1
ATOM 1408 O O . ARG A 1 188 ? -21.631 24.378 1.191 1.00 85.12 188 ARG A O 1
ATOM 1415 N N . ILE A 1 189 ? -20.406 24.733 3.030 1.00 83.38 189 ILE A N 1
ATOM 1416 C CA . ILE A 1 189 ? -19.396 25.560 2.364 1.00 83.38 189 ILE A CA 1
ATOM 1417 C C . ILE A 1 189 ? -18.673 24.780 1.263 1.00 83.38 189 ILE A C 1
ATOM 1419 O O . ILE A 1 189 ? -18.248 25.363 0.272 1.00 83.38 189 ILE A O 1
ATOM 1423 N N . LEU A 1 190 ? -18.587 23.453 1.409 1.00 73.69 190 LEU A N 1
ATOM 1424 C CA . LEU A 1 190 ? -18.009 22.563 0.408 1.00 73.69 190 LEU A CA 1
ATOM 1425 C C . LEU A 1 190 ? -18.880 22.477 -0.851 1.00 73.69 190 LEU A C 1
ATOM 1427 O O . LEU A 1 190 ? -18.345 22.511 -1.951 1.00 73.69 190 LEU A O 1
ATOM 1431 N N . GLU A 1 191 ? -20.207 22.426 -0.701 1.00 75.19 191 GLU A N 1
ATOM 1432 C CA . GLU A 1 191 ? -21.139 22.428 -1.837 1.00 75.19 191 GLU A CA 1
ATOM 1433 C C . GLU A 1 191 ? -21.100 23.772 -2.568 1.00 75.19 191 GLU A C 1
ATOM 1435 O O . GLU A 1 191 ? -21.104 23.820 -3.797 1.00 75.19 191 GLU A O 1
ATOM 1440 N N . PHE A 1 192 ? -21.003 24.870 -1.813 1.00 76.00 192 PHE A N 1
ATOM 1441 C CA . PHE A 1 192 ? -20.812 26.204 -2.371 1.00 76.00 192 PHE A CA 1
ATOM 1442 C C . PHE A 1 192 ? -19.473 26.314 -3.117 1.00 76.00 192 PHE A C 1
ATOM 1444 O O . PHE A 1 192 ? -19.437 26.729 -4.274 1.00 76.00 192 PHE A O 1
ATOM 1451 N N . ALA A 1 193 ? -18.373 25.883 -2.496 1.00 74.50 193 ALA A N 1
ATOM 1452 C CA . ALA A 1 193 ? -17.046 25.902 -3.103 1.00 74.50 193 ALA A CA 1
ATOM 1453 C C . ALA A 1 193 ? -16.971 25.011 -4.349 1.00 74.50 193 ALA A C 1
ATOM 1455 O O . ALA A 1 193 ? -16.447 25.445 -5.369 1.00 74.50 193 ALA A O 1
ATOM 1456 N N . GLN A 1 194 ? -17.546 23.805 -4.318 1.00 69.62 194 GLN A N 1
ATOM 1457 C CA . GLN A 1 194 ? -17.652 22.950 -5.501 1.00 69.62 194 GLN A CA 1
ATOM 1458 C C . GLN A 1 194 ? -18.466 23.632 -6.600 1.00 69.62 194 GLN A C 1
ATOM 1460 O O . GLN A 1 194 ? -18.013 23.693 -7.736 1.00 69.62 194 GLN A O 1
ATOM 1465 N N . LYS A 1 195 ? -19.624 24.217 -6.283 1.00 72.19 195 LYS A N 1
ATOM 1466 C CA . LYS A 1 195 ? -20.461 24.896 -7.281 1.00 72.19 195 LYS A CA 1
ATOM 1467 C C . LYS A 1 195 ? -19.753 26.077 -7.957 1.00 72.19 195 LYS A C 1
ATOM 1469 O O . LYS A 1 195 ? -19.962 26.299 -9.145 1.00 72.19 195 LYS A O 1
ATOM 1474 N N . HIS A 1 196 ? -18.930 26.824 -7.220 1.00 72.62 196 HIS A N 1
ATOM 1475 C CA . HIS A 1 196 ? -18.295 28.053 -7.712 1.00 72.62 196 HIS A CA 1
ATOM 1476 C C . HIS A 1 196 ? -16.848 27.883 -8.196 1.00 72.62 196 HIS A C 1
ATOM 1478 O O . HIS A 1 196 ? -16.368 28.723 -8.953 1.00 72.62 196 HIS A O 1
ATOM 1484 N N . PHE A 1 197 ? -16.165 26.805 -7.808 1.00 66.12 197 PHE A N 1
ATOM 1485 C CA . PHE A 1 197 ? -14.749 26.574 -8.117 1.00 66.12 197 PHE A CA 1
ATOM 1486 C C . PHE A 1 197 ? -14.459 25.156 -8.639 1.00 66.12 197 PHE A C 1
ATOM 1488 O O . PHE A 1 197 ? -13.298 24.757 -8.693 1.00 66.12 197 PHE A O 1
ATOM 1495 N N . ALA A 1 198 ? -15.475 24.388 -9.062 1.00 52.91 198 ALA A N 1
ATOM 1496 C CA . ALA A 1 198 ? -15.315 23.026 -9.596 1.00 52.91 198 ALA A CA 1
ATOM 1497 C C . ALA A 1 198 ? -14.217 22.903 -10.664 1.00 52.91 198 ALA A C 1
ATOM 1499 O O . ALA A 1 198 ? -13.481 21.921 -10.657 1.00 52.91 198 ALA A O 1
ATOM 1500 N N . SER A 1 199 ? -14.063 23.894 -11.548 1.00 52.00 199 SER A N 1
ATOM 1501 C CA . SER A 1 199 ? -13.026 23.882 -12.589 1.00 52.00 199 SER A CA 1
ATOM 1502 C C . SER A 1 199 ? -11.601 23.916 -12.025 1.00 52.00 199 SER A C 1
ATOM 1504 O O . SER A 1 199 ? -10.715 23.286 -12.593 1.00 52.00 199 SER A O 1
ATOM 1506 N N . ALA A 1 200 ? -11.388 24.579 -10.885 1.00 51.06 200 ALA A N 1
ATOM 1507 C CA . ALA A 1 200 ? -10.098 24.638 -10.197 1.00 51.06 200 ALA A CA 1
ATOM 1508 C C . ALA A 1 200 ? -9.792 23.358 -9.396 1.00 51.06 200 ALA A C 1
ATOM 1510 O O . ALA A 1 200 ? -8.630 23.048 -9.156 1.00 51.06 200 ALA A O 1
ATOM 1511 N N . PHE A 1 201 ? -10.817 22.592 -9.006 1.00 44.78 201 PHE A N 1
ATOM 1512 C CA . PHE A 1 201 ? -10.650 21.278 -8.366 1.00 44.78 201 PHE A CA 1
ATOM 1513 C C . PHE A 1 201 ? -10.560 20.120 -9.375 1.00 44.78 201 PHE A C 1
ATOM 1515 O O . PHE A 1 201 ? -10.082 19.044 -9.025 1.00 44.78 201 PHE A O 1
ATOM 1522 N N . ALA A 1 202 ? -11.011 20.328 -10.616 1.00 45.03 202 ALA A N 1
ATOM 1523 C CA . ALA A 1 202 ? -11.014 19.330 -11.687 1.00 45.03 202 ALA A CA 1
ATOM 1524 C C . ALA A 1 202 ? -9.716 19.292 -12.512 1.00 45.03 202 ALA A C 1
ATOM 1526 O O . ALA A 1 202 ? -9.586 18.439 -13.391 1.00 45.03 202 ALA A O 1
ATOM 1527 N N . SER A 1 203 ? -8.748 20.179 -12.248 1.00 41.62 203 SER A N 1
ATOM 1528 C CA . SER A 1 203 ? -7.429 20.125 -12.882 1.00 41.62 203 SER A CA 1
ATOM 1529 C C . SER A 1 203 ? -6.616 18.963 -12.307 1.00 41.62 203 SER A C 1
ATOM 1531 O O . SER A 1 203 ? -5.702 19.136 -11.501 1.00 41.62 203 SER A O 1
ATOM 1533 N N . SER A 1 204 ? -6.970 17.743 -12.702 1.00 47.09 204 SER A N 1
ATOM 1534 C CA . SER A 1 204 ? -6.055 16.621 -12.606 1.00 47.09 204 SER A CA 1
ATOM 1535 C C . SER A 1 204 ? -4.988 16.850 -13.669 1.00 47.09 204 SER A C 1
ATOM 1537 O O . SER A 1 204 ? -5.303 16.763 -14.859 1.00 47.09 204 SER A O 1
ATOM 1539 N N . ASP A 1 205 ? -3.758 17.155 -13.259 1.00 51.06 205 ASP A N 1
ATOM 1540 C CA . ASP A 1 205 ? -2.578 17.026 -14.114 1.00 51.06 205 ASP A CA 1
ATOM 1541 C C . ASP A 1 205 ? -2.536 15.574 -14.610 1.00 51.06 205 ASP A C 1
ATOM 1543 O O . ASP A 1 205 ? -1.989 14.681 -13.960 1.00 51.06 205 ASP A O 1
ATOM 1547 N N . LYS A 1 206 ? -3.195 15.306 -15.740 1.00 59.97 206 LYS A N 1
ATOM 1548 C CA . LYS A 1 206 ? -3.057 14.045 -16.450 1.00 59.97 206 LYS A CA 1
ATOM 1549 C C . LYS A 1 206 ? -1.619 14.052 -16.929 1.00 59.97 206 LYS A C 1
ATOM 1551 O O . LYS A 1 206 ? -1.251 14.898 -17.739 1.00 59.97 206 LYS A O 1
ATOM 1556 N N . PHE A 1 207 ? -0.796 13.170 -16.373 1.00 65.44 207 PHE A N 1
ATOM 1557 C CA . PHE A 1 207 ? 0.520 12.904 -16.929 1.00 65.44 207 PHE A CA 1
ATOM 1558 C C . PHE A 1 207 ? 0.326 12.661 -18.427 1.00 65.44 207 PHE A C 1
ATOM 1560 O O . PHE A 1 207 ? -0.409 11.748 -18.797 1.00 65.44 207 PHE A O 1
ATOM 1567 N N . GLY A 1 208 ? 0.860 13.553 -19.265 1.00 74.19 208 GLY A N 1
ATOM 1568 C CA . GLY A 1 208 ? 0.728 13.452 -20.712 1.00 74.19 208 GLY A CA 1
ATOM 1569 C C . GLY A 1 208 ? 1.460 12.201 -21.160 1.00 74.19 208 GLY A C 1
ATOM 1570 O O . GLY A 1 208 ? 2.685 12.215 -21.248 1.00 74.19 208 GLY A O 1
ATOM 1571 N N . LEU A 1 209 ? 0.721 11.107 -21.335 1.00 85.25 209 LEU A N 1
ATOM 1572 C CA . LEU A 1 209 ? 1.301 9.858 -21.793 1.00 85.25 209 LEU A CA 1
ATOM 1573 C C . LEU A 1 209 ? 1.663 10.020 -23.274 1.00 85.25 209 LEU A C 1
ATOM 1575 O O . LEU A 1 209 ? 0.827 10.506 -24.038 1.00 85.25 209 LEU A O 1
ATOM 1579 N N . PRO A 1 210 ? 2.884 9.645 -23.684 1.00 88.12 210 PRO A N 1
ATOM 1580 C CA . PRO A 1 210 ? 3.248 9.609 -25.091 1.00 88.12 210 PRO A CA 1
ATOM 1581 C C . PRO A 1 210 ? 2.351 8.622 -25.844 1.00 88.12 210 PRO A C 1
ATOM 1583 O O . PRO A 1 210 ? 1.951 7.585 -25.309 1.00 88.12 210 PRO A O 1
ATOM 1586 N N . GLU A 1 211 ? 2.042 8.944 -27.094 1.00 90.44 211 GLU A N 1
ATOM 1587 C CA . GLU A 1 211 ? 1.399 8.011 -28.015 1.00 90.44 211 GLU A CA 1
ATOM 1588 C C . GLU A 1 211 ? 2.469 7.133 -28.670 1.00 90.44 211 GLU A C 1
ATOM 1590 O O . GLU A 1 211 ? 3.519 7.625 -29.089 1.00 90.44 211 GLU A O 1
ATOM 1595 N N . TYR A 1 212 ? 2.209 5.828 -28.733 1.00 90.56 212 TYR A N 1
ATOM 1596 C CA . TYR A 1 212 ? 3.081 4.854 -29.385 1.00 90.56 212 TYR A CA 1
ATOM 1597 C C . TYR A 1 212 ? 2.347 4.195 -30.551 1.00 90.56 212 TYR A C 1
ATOM 1599 O O . TYR A 1 212 ? 1.154 3.902 -30.456 1.00 90.56 212 TYR A O 1
ATOM 1607 N N . GLU A 1 213 ? 3.070 3.928 -31.636 1.00 88.88 213 GLU A N 1
ATOM 1608 C CA . GLU A 1 213 ? 2.551 3.172 -32.777 1.00 88.88 213 GLU A CA 1
ATOM 1609 C C . GLU A 1 213 ? 2.631 1.673 -32.491 1.00 88.88 213 GLU A C 1
ATOM 1611 O O . GLU A 1 213 ? 3.709 1.090 -32.512 1.00 88.88 213 GLU A O 1
ATOM 1616 N N . TRP A 1 214 ? 1.501 1.033 -32.205 1.00 88.69 214 TRP A N 1
ATOM 1617 C CA . TRP A 1 214 ? 1.461 -0.401 -31.921 1.00 88.69 214 TRP A CA 1
ATOM 1618 C C . TRP A 1 214 ? 1.403 -1.216 -33.212 1.00 88.69 214 TRP A C 1
ATOM 1620 O O . TRP A 1 214 ? 0.602 -0.925 -34.100 1.00 88.69 214 TRP A O 1
ATOM 1630 N N . VAL A 1 215 ? 2.225 -2.261 -33.302 1.00 77.38 215 VAL A N 1
ATOM 1631 C CA . VAL A 1 215 ? 2.128 -3.237 -34.393 1.00 77.38 215 VAL A CA 1
ATOM 1632 C C . VAL A 1 215 ? 0.876 -4.086 -34.152 1.00 77.38 215 VAL A C 1
ATOM 1634 O O . VAL A 1 215 ? 0.757 -4.708 -33.095 1.00 77.38 215 VAL A O 1
ATOM 1637 N N . ALA A 1 216 ? -0.069 -4.036 -35.094 1.00 58.56 216 ALA A N 1
ATOM 1638 C CA . ALA A 1 216 ? -1.319 -4.799 -35.067 1.00 58.56 216 ALA A CA 1
ATOM 1639 C C . ALA A 1 216 ? -1.116 -6.275 -35.435 1.00 58.56 216 ALA A C 1
ATOM 1641 O O . ALA A 1 216 ? -0.226 -6.558 -36.272 1.00 58.56 216 ALA A O 1
#

Foldseek 3Di:
DKDKDAFAQQWIKIWDADPVRDIDMDIDGDHDPPPCVLVVCQVVQVVVPDVSNLVVSLVVCPPRDDCSVVVSVVLVVDPPDDDDDQDFADDPFQDDPPHGHAFRRHTRQGPLPCRVVRRVLLVVQLVQLCQVPPPDNVRSRVSSRVLSVVVSVVSSPDDPVVSLQNTPNDPVSVVVSVVVVVCCVVVVVVVVCCVVPVVVVPPDPPSPRDDGDDDD

Radius of gyration: 21.59 Å; Cα contacts (8 Å, |Δi|>4): 226; chains: 1; bounding box: 45×45×59 Å

Mean predicted aligned error: 7.73 Å